Protein AF-A0A949HX98-F1 (afdb_monomer_lite)

Structure (mmCIF, N/CA/C/O backbone):
data_AF-A0A949HX98-F1
#
_entry.id   AF-A0A949HX98-F1
#
loop_
_atom_site.group_PDB
_atom_site.id
_atom_site.type_symbol
_atom_site.label_atom_id
_atom_site.label_alt_id
_atom_site.label_comp_id
_atom_site.label_asym_id
_atom_site.label_entity_id
_atom_site.label_seq_id
_atom_site.pdbx_PDB_ins_code
_atom_site.Cartn_x
_atom_site.Cartn_y
_atom_site.Cartn_z
_atom_site.occupancy
_atom_site.B_iso_or_equiv
_atom_site.auth_seq_id
_atom_site.auth_comp_id
_atom_site.auth_asym_id
_atom_site.auth_atom_id
_atom_site.pdbx_PDB_model_num
ATOM 1 N N . PRO A 1 1 ? -15.280 -23.331 23.422 1.00 46.50 1 PRO A N 1
ATOM 2 C CA . PRO A 1 1 ? -15.177 -22.242 22.421 1.00 46.50 1 PRO A CA 1
ATOM 3 C C . PRO A 1 1 ? -15.999 -21.025 22.879 1.00 46.50 1 PRO A C 1
ATOM 5 O O . PRO A 1 1 ? -17.214 -21.021 22.733 1.00 46.50 1 PRO A O 1
ATOM 8 N N . GLY A 1 2 ? -15.347 -20.057 23.530 1.00 54.44 2 GLY A N 1
ATOM 9 C CA . GLY A 1 2 ? -15.991 -18.897 24.166 1.00 54.44 2 GLY A CA 1
ATOM 10 C C . 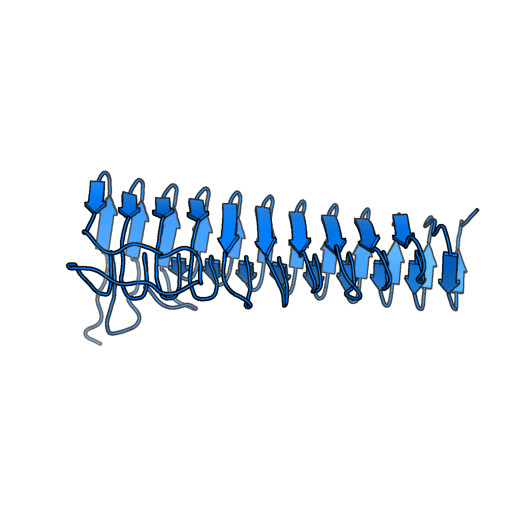GLY A 1 2 ? -15.502 -17.563 23.604 1.00 54.44 2 GLY A C 1
ATOM 11 O O . GLY A 1 2 ? -15.178 -16.669 24.375 1.00 54.44 2 GLY A O 1
ATOM 12 N N . GLY A 1 3 ? -15.360 -17.467 22.279 1.00 73.38 3 GLY A N 1
ATOM 13 C CA . GLY A 1 3 ? -14.987 -16.219 21.610 1.00 73.38 3 GLY A CA 1
ATOM 14 C C . GLY A 1 3 ? -16.172 -15.263 21.463 1.00 73.38 3 GLY A C 1
ATOM 15 O O . GLY A 1 3 ? -17.327 -15.651 21.640 1.00 73.38 3 GLY A O 1
ATOM 16 N N . ASN A 1 4 ? -15.885 -14.016 21.100 1.00 82.81 4 ASN A N 1
ATOM 17 C CA . ASN A 1 4 ? -16.907 -13.035 20.746 1.00 82.81 4 ASN A CA 1
ATOM 18 C C . ASN A 1 4 ? -17.552 -13.433 19.407 1.00 82.81 4 ASN A C 1
ATOM 20 O O . ASN A 1 4 ? -16.861 -13.528 18.391 1.00 82.81 4 ASN A O 1
ATOM 24 N N . LEU A 1 5 ? -18.866 -13.674 19.413 1.00 90.94 5 LEU A N 1
ATOM 25 C CA . LEU A 1 5 ? -19.616 -14.200 18.270 1.00 90.94 5 LEU A CA 1
ATOM 26 C C . LEU A 1 5 ? -20.834 -13.334 17.948 1.00 90.94 5 LEU A C 1
ATOM 28 O O . LEU A 1 5 ? -21.508 -12.868 18.863 1.00 90.94 5 LEU A O 1
ATOM 32 N N . ASN A 1 6 ? -21.165 -13.208 16.660 1.00 93.31 6 ASN A N 1
ATOM 33 C CA . ASN A 1 6 ? -22.426 -12.624 16.176 1.00 93.31 6 ASN A CA 1
ATOM 34 C C . ASN A 1 6 ? -22.649 -11.176 16.647 1.00 93.31 6 ASN A C 1
ATOM 36 O O . ASN A 1 6 ? -23.691 -10.843 17.213 1.00 93.31 6 ASN A O 1
ATOM 40 N N . ILE A 1 7 ? -21.661 -10.308 16.427 1.00 94.88 7 ILE A N 1
ATOM 41 C CA . ILE A 1 7 ? -21.690 -8.916 16.897 1.00 94.88 7 ILE A CA 1
ATOM 42 C C . ILE A 1 7 ? -21.867 -7.973 15.713 1.00 94.88 7 ILE A C 1
ATOM 44 O O . ILE A 1 7 ? -21.195 -8.098 14.693 1.00 94.88 7 ILE A O 1
ATOM 48 N N . THR A 1 8 ? -22.745 -6.984 15.862 1.00 97.38 8 THR A N 1
ATOM 49 C CA . THR A 1 8 ? -22.823 -5.843 14.946 1.00 97.38 8 THR A CA 1
ATOM 50 C C . THR A 1 8 ? -22.605 -4.552 15.720 1.00 97.38 8 THR A C 1
ATOM 52 O O . THR A 1 8 ? -23.336 -4.273 16.668 1.00 97.38 8 THR A O 1
ATOM 55 N N . ILE A 1 9 ? -21.632 -3.750 15.290 1.00 97.69 9 ILE A N 1
ATOM 56 C CA . ILE A 1 9 ? -21.371 -2.398 15.798 1.00 97.69 9 ILE A CA 1
ATOM 57 C C . ILE A 1 9 ? -21.631 -1.436 14.642 1.00 97.69 9 ILE A C 1
ATOM 59 O O . ILE A 1 9 ? -21.038 -1.601 13.575 1.00 97.69 9 ILE A O 1
ATOM 63 N N . ARG A 1 10 ? -22.541 -0.469 14.811 1.00 98.00 10 ARG A N 1
ATOM 64 C CA . ARG A 1 10 ? -22.920 0.424 13.708 1.00 98.00 10 ARG A CA 1
ATOM 65 C C . ARG A 1 10 ? -23.369 1.822 14.112 1.00 98.00 10 ARG A C 1
ATOM 67 O O . ARG A 1 10 ? -23.897 1.981 15.207 1.00 98.00 10 ARG A O 1
ATOM 74 N N . ASN A 1 11 ? -23.245 2.769 13.178 1.00 97.62 11 ASN A N 1
ATOM 75 C CA . ASN A 1 11 ? -23.768 4.141 13.247 1.00 97.62 11 ASN A CA 1
ATOM 76 C C . ASN A 1 11 ? -23.271 4.933 14.464 1.00 97.62 11 ASN A C 1
ATOM 78 O O . ASN A 1 11 ? -24.052 5.252 15.363 1.00 97.62 11 ASN A O 1
ATOM 82 N N . GLY A 1 12 ? -21.979 5.247 14.516 1.00 96.81 12 GLY A N 1
ATOM 83 C CA . GLY A 1 12 ? -21.404 5.845 15.718 1.00 96.81 12 GLY A CA 1
ATOM 84 C C . GLY A 1 12 ? -20.106 6.606 15.512 1.00 96.81 12 GLY A C 1
ATOM 85 O O . GLY A 1 12 ? -19.429 6.479 14.493 1.00 96.81 12 GLY A O 1
ATOM 86 N N . PHE A 1 13 ? -19.765 7.378 16.540 1.00 97.94 13 PHE A N 1
ATOM 87 C CA . PHE A 1 13 ? -18.525 8.132 16.648 1.00 97.94 13 PHE A CA 1
ATOM 88 C C . PHE A 1 13 ? -17.773 7.675 17.896 1.00 97.94 13 PHE A C 1
ATOM 90 O O . PHE A 1 13 ? -18.357 7.592 18.976 1.00 97.94 13 PHE A O 1
ATOM 97 N N . ILE A 1 14 ? -16.486 7.382 17.749 1.00 97.56 14 ILE A N 1
ATOM 98 C CA . ILE A 1 14 ? -15.581 7.040 18.847 1.00 97.56 14 ILE A CA 1
ATOM 99 C C . ILE A 1 14 ? -14.427 8.032 18.778 1.00 97.56 14 ILE A C 1
ATOM 101 O O . ILE A 1 14 ? -13.651 7.997 17.830 1.00 97.56 14 ILE A O 1
ATOM 105 N N . GLN A 1 15 ? -14.327 8.944 19.744 1.00 96.69 15 GLN A N 1
ATOM 106 C CA . GLN A 1 15 ? -13.324 10.007 19.712 1.00 96.69 15 GLN A CA 1
ATOM 107 C C . GLN A 1 15 ? -12.636 10.175 21.065 1.00 96.69 15 GLN A C 1
ATOM 109 O O . GLN A 1 15 ? -13.298 10.163 22.103 1.00 96.69 15 GLN A O 1
ATOM 114 N N . SER A 1 16 ? -11.316 10.351 21.049 1.00 96.75 16 SER A N 1
ATOM 115 C CA . SER A 1 16 ? -10.533 10.724 22.231 1.00 96.75 16 SER A CA 1
ATOM 116 C C . SER A 1 16 ? -9.627 11.935 21.969 1.00 96.75 16 SER A C 1
ATOM 118 O O . SER A 1 16 ? -9.662 12.518 20.885 1.00 96.75 16 SER A O 1
ATOM 120 N N . GLY A 1 17 ? -8.847 12.339 22.977 1.00 96.00 17 GLY A N 1
ATOM 121 C CA . GLY A 1 17 ? -7.883 13.439 22.902 1.00 96.00 17 GLY A CA 1
ATOM 122 C C . GLY A 1 17 ? -6.482 13.033 22.432 1.00 96.00 17 GLY A C 1
ATOM 123 O O . GLY A 1 17 ? -5.570 13.854 22.515 1.00 96.00 17 GLY A O 1
ATOM 124 N N . VAL A 1 18 ? -6.273 11.793 21.975 1.00 96.38 18 VAL A N 1
ATOM 125 C CA . VAL A 1 18 ? -4.995 11.378 21.376 1.00 96.38 18 VAL A CA 1
ATOM 126 C C . VAL A 1 18 ? -4.797 12.073 20.028 1.00 96.38 18 VAL A C 1
ATOM 128 O O . VAL A 1 18 ? -5.689 12.079 19.183 1.00 96.38 18 VAL A O 1
ATOM 131 N N . THR A 1 19 ? -3.605 12.622 19.814 1.00 94.19 19 THR A N 1
ATOM 132 C CA . THR A 1 19 ? -3.220 13.350 18.598 1.00 94.19 19 THR A CA 1
ATOM 133 C C . THR A 1 19 ? -1.876 12.857 18.072 1.00 94.19 19 THR A C 1
ATOM 135 O O . THR A 1 19 ? -1.046 12.392 18.852 1.00 94.19 19 THR A O 1
ATOM 138 N N . ASN A 1 20 ? -1.644 12.980 16.762 1.00 89.81 20 ASN A N 1
ATOM 139 C CA . ASN A 1 20 ? -0.306 12.873 16.184 1.00 89.81 20 ASN A CA 1
ATOM 140 C C . ASN A 1 20 ? 0.371 14.248 16.237 1.00 89.81 20 ASN A C 1
ATOM 142 O O . ASN A 1 20 ? -0.153 15.226 15.704 1.00 89.81 20 ASN A O 1
ATOM 146 N N . ASN A 1 21 ? 1.554 14.328 16.840 1.00 85.50 21 ASN A N 1
ATOM 147 C CA . ASN A 1 21 ? 2.339 15.564 16.922 1.00 85.50 21 ASN A CA 1
ATOM 148 C C . ASN A 1 21 ? 3.034 15.965 15.597 1.00 85.50 21 ASN A C 1
ATOM 150 O O . ASN A 1 21 ? 3.859 16.878 15.590 1.00 85.50 21 ASN A O 1
ATOM 154 N N . GLY A 1 22 ? 2.760 15.260 14.497 1.00 80.94 22 GLY A N 1
ATOM 155 C CA . GLY A 1 22 ? 3.363 15.481 13.182 1.00 80.94 22 GLY A CA 1
ATOM 156 C C . GLY A 1 22 ? 4.689 14.749 12.963 1.00 80.94 22 GLY A C 1
ATOM 157 O O . GLY A 1 22 ? 5.182 14.735 11.838 1.00 80.94 22 GLY A O 1
ATOM 158 N N . SER A 1 23 ? 5.249 14.101 13.992 1.00 80.81 23 SER A N 1
ATOM 159 C CA . SER A 1 23 ? 6.453 13.261 13.888 1.00 80.81 23 SER A CA 1
ATOM 160 C C . SER A 1 23 ? 6.149 11.762 13.972 1.00 80.81 23 SER A C 1
ATOM 162 O O . SER A 1 23 ? 7.062 10.970 14.185 1.00 80.81 23 SER A O 1
ATOM 164 N N . GLY A 1 24 ? 4.875 11.368 13.859 1.00 82.56 24 GLY A N 1
ATOM 165 C CA . GLY A 1 24 ? 4.445 9.979 14.046 1.00 82.56 24 GLY A CA 1
ATOM 166 C C . GLY A 1 24 ? 4.380 9.555 15.515 1.00 82.56 24 GLY A C 1
ATOM 167 O O . GLY A 1 24 ? 4.332 8.361 15.799 1.00 82.56 24 GLY A O 1
ATOM 168 N N . THR A 1 25 ? 4.374 10.512 16.449 1.00 87.69 25 THR A N 1
ATOM 169 C CA . THR A 1 25 ? 4.220 10.244 17.880 1.00 87.69 25 THR A CA 1
ATOM 170 C C . THR A 1 25 ? 2.785 10.547 18.294 1.00 87.69 25 THR A C 1
ATOM 172 O O . THR A 1 25 ? 2.332 11.690 18.208 1.00 87.69 25 THR A O 1
ATOM 175 N N . TYR A 1 26 ? 2.085 9.515 18.764 1.00 91.31 26 TYR A N 1
ATOM 176 C CA . TYR A 1 26 ? 0.668 9.571 19.114 1.00 91.31 26 TYR A CA 1
ATOM 177 C C . TYR A 1 26 ? 0.509 9.657 20.632 1.00 91.31 26 TYR A C 1
ATOM 179 O O . TYR A 1 26 ? 0.786 8.696 21.349 1.00 91.31 26 TYR A O 1
ATOM 187 N N . THR A 1 27 ? 0.112 10.824 21.143 1.00 91.56 27 THR A N 1
ATOM 188 C CA . THR A 1 27 ? 0.018 11.101 22.588 1.00 91.56 27 THR A CA 1
ATOM 189 C C . THR A 1 27 ? -1.224 11.916 22.927 1.00 91.56 27 THR A C 1
ATOM 191 O O . THR A 1 27 ? -1.849 12.530 22.063 1.00 91.56 27 THR A O 1
ATOM 194 N N . GLY A 1 28 ? -1.604 11.907 24.204 1.00 92.50 28 GLY A N 1
ATOM 195 C CA . GLY A 1 28 ? -2.783 12.602 24.717 1.00 92.50 28 GLY A CA 1
ATOM 196 C C . GLY A 1 28 ? -3.586 11.722 25.668 1.00 92.50 28 GLY A C 1
ATOM 197 O O . GLY A 1 28 ? -3.273 10.547 25.866 1.00 92.50 28 GLY A O 1
ATOM 198 N N . SER A 1 29 ? -4.617 12.296 26.283 1.00 94.00 29 SER A N 1
ATOM 199 C CA . SER A 1 29 ? -5.569 11.541 27.096 1.00 94.00 29 SER A CA 1
ATOM 200 C C . SER A 1 29 ? -6.581 10.824 26.200 1.00 94.00 29 SER A C 1
ATOM 202 O O . SER A 1 29 ? -7.109 11.400 25.249 1.00 94.00 29 SER A O 1
ATOM 204 N N . GLY A 1 30 ? -6.881 9.562 26.504 1.00 94.38 30 GLY A N 1
ATOM 205 C CA . GLY A 1 30 ? -7.824 8.794 25.703 1.00 94.38 30 GLY A CA 1
ATOM 206 C C . GLY A 1 30 ? -7.749 7.296 25.933 1.00 94.38 30 GLY A C 1
ATOM 207 O O . GLY A 1 30 ? -7.341 6.832 26.997 1.00 94.38 30 GLY A O 1
ATOM 208 N N . PHE A 1 31 ? -8.159 6.550 24.914 1.00 95.06 31 PHE A N 1
ATOM 209 C CA . PHE A 1 31 ? -8.130 5.093 24.890 1.00 95.06 31 PHE A CA 1
ATOM 210 C C . PHE A 1 31 ? -7.088 4.580 23.891 1.00 95.06 31 PHE A C 1
ATOM 212 O O . PHE A 1 31 ? -6.769 5.230 22.893 1.00 95.06 31 PHE A O 1
ATOM 219 N N . ALA A 1 32 ? -6.557 3.387 24.171 1.00 95.94 32 ALA A N 1
ATOM 220 C CA . ALA A 1 32 ? -5.627 2.714 23.271 1.00 95.94 32 ALA A CA 1
ATOM 221 C C . ALA A 1 32 ? -6.320 2.271 21.979 1.00 95.94 32 ALA A C 1
ATOM 223 O O . ALA A 1 32 ? -5.803 2.518 20.897 1.00 95.94 32 ALA A O 1
ATOM 224 N N . TYR A 1 33 ? -7.513 1.685 22.091 1.00 97.25 33 TYR A N 1
ATOM 225 C CA . TYR A 1 33 ? -8.244 1.133 20.956 1.00 97.25 33 TYR A CA 1
ATOM 226 C C . TYR A 1 33 ? -9.622 1.763 20.803 1.00 97.25 33 TYR A C 1
ATOM 228 O O . TYR A 1 33 ? -10.294 2.001 21.807 1.00 97.25 33 TYR A O 1
ATOM 236 N N . GLY A 1 34 ? -10.064 1.961 19.560 1.00 97.81 34 GLY A N 1
ATOM 237 C CA . GLY A 1 34 ? -11.441 2.358 19.264 1.00 97.81 34 GLY A CA 1
ATOM 238 C C . GLY A 1 34 ? -12.403 1.174 19.382 1.00 97.81 34 GLY A C 1
ATOM 239 O O . GLY A 1 34 ? -13.291 1.157 20.232 1.00 97.81 34 GLY A O 1
ATOM 240 N N . ILE A 1 35 ? -12.201 0.149 18.553 1.00 97.25 35 ILE A N 1
ATOM 241 C CA . ILE A 1 35 ? -12.906 -1.138 18.624 1.00 97.25 35 ILE A CA 1
ATOM 242 C C . ILE A 1 35 ? -11.857 -2.241 18.610 1.00 97.25 35 ILE A C 1
ATOM 244 O O . ILE A 1 35 ? -11.110 -2.358 17.645 1.00 97.25 35 ILE A O 1
ATOM 248 N N . ALA A 1 36 ? -11.818 -3.081 19.641 1.00 95.50 36 ALA A N 1
ATOM 249 C CA . ALA A 1 36 ? -10.862 -4.180 19.714 1.00 95.50 36 ALA A CA 1
ATOM 250 C C . ALA A 1 36 ? -11.491 -5.470 20.237 1.00 95.50 36 ALA A C 1
ATOM 252 O O . ALA A 1 36 ? -12.475 -5.453 20.981 1.00 95.50 36 ALA A O 1
ATOM 253 N N . SER A 1 37 ? -10.879 -6.596 19.877 1.00 91.94 37 SER A N 1
ATOM 254 C CA . SER A 1 37 ? -11.136 -7.887 20.504 1.00 91.94 37 SER A CA 1
ATOM 255 C C . SER A 1 37 ? -9.832 -8.540 20.953 1.00 91.94 37 SER A C 1
ATOM 257 O O . SER A 1 37 ? -8.869 -8.612 20.194 1.00 91.94 37 SER A O 1
ATOM 259 N N . SER A 1 38 ? -9.812 -9.024 22.196 1.00 86.62 38 SER A N 1
ATOM 260 C CA . SER A 1 38 ? -8.661 -9.694 22.817 1.00 86.62 38 SER A CA 1
ATOM 261 C C . SER A 1 38 ? -8.456 -11.135 22.342 1.00 86.62 38 SER A C 1
ATOM 263 O O . SER A 1 38 ? -7.404 -11.721 22.577 1.00 86.62 38 SER A O 1
ATOM 265 N N . SER A 1 39 ? -9.454 -11.715 21.677 1.00 87.31 39 SER A N 1
ATOM 266 C CA . SER A 1 39 ? -9.363 -13.009 21.001 1.00 87.31 39 SER A CA 1
ATOM 267 C C . SER A 1 39 ? -9.992 -12.878 19.616 1.00 87.31 39 SER A C 1
ATOM 269 O O . SER A 1 39 ? -10.880 -12.041 19.459 1.00 87.31 39 SER A O 1
ATOM 271 N N . PRO A 1 40 ? -9.564 -13.655 18.607 1.00 89.06 40 PRO A N 1
ATOM 272 C CA . PRO A 1 40 ? -10.120 -13.518 17.268 1.00 89.06 40 PRO A CA 1
ATOM 273 C C . PRO A 1 40 ? -11.640 -13.773 17.280 1.00 89.06 40 PRO A C 1
ATOM 275 O O . PRO A 1 40 ? -12.073 -14.885 17.603 1.00 89.06 40 PRO A O 1
ATOM 278 N N . PRO A 1 41 ? -12.472 -12.754 16.995 1.00 92.31 41 PRO A N 1
ATOM 279 C CA . PRO A 1 41 ? -13.912 -12.887 17.043 1.00 92.31 41 PRO A CA 1
ATOM 280 C C . PRO A 1 41 ? -14.420 -13.499 15.732 1.00 92.31 41 PRO A C 1
ATOM 282 O O . PRO A 1 41 ? -13.758 -13.432 14.699 1.00 92.31 41 PRO A O 1
ATOM 285 N N . SER A 1 42 ? -15.615 -14.085 15.739 1.00 92.56 42 SER A N 1
ATOM 286 C CA . SER A 1 42 ? -16.224 -14.645 14.523 1.00 92.56 42 SER A CA 1
ATOM 287 C C . SER A 1 42 ? -17.627 -14.101 14.298 1.00 92.56 42 SER A C 1
ATOM 289 O O . SER A 1 42 ? -18.387 -13.878 15.234 1.00 92.56 42 SER A O 1
ATOM 291 N N . ASN A 1 43 ? -17.979 -13.901 13.031 1.00 93.44 43 ASN A N 1
ATOM 292 C CA . ASN A 1 43 ? -19.228 -13.272 12.615 1.00 93.44 43 ASN A CA 1
ATOM 293 C C . ASN A 1 43 ? -19.419 -11.888 13.263 1.00 93.44 43 ASN A C 1
ATOM 295 O O . ASN A 1 43 ? -20.395 -11.636 13.971 1.00 93.44 43 ASN A O 1
ATOM 299 N N . VAL A 1 44 ? -18.438 -11.005 13.065 1.00 95.75 44 VAL A N 1
ATOM 300 C CA . VAL A 1 44 ? -18.482 -9.623 13.557 1.00 95.75 44 VAL A CA 1
ATOM 301 C C . VAL A 1 44 ? -18.521 -8.655 12.392 1.00 95.75 44 VAL A C 1
ATOM 303 O O . VAL A 1 44 ? -17.690 -8.726 11.489 1.00 95.75 44 VAL A O 1
ATOM 306 N N . ARG A 1 45 ? -19.467 -7.717 12.438 1.00 97.19 45 ARG A N 1
ATOM 307 C CA . ARG A 1 45 ? -19.578 -6.629 11.470 1.00 97.19 45 ARG A CA 1
ATOM 308 C C . ARG A 1 45 ? -19.459 -5.279 12.162 1.00 97.19 45 ARG A C 1
ATOM 310 O O . ARG A 1 45 ? -20.223 -4.979 13.079 1.00 97.19 45 ARG A O 1
ATOM 317 N N . VAL A 1 46 ? -18.535 -4.456 11.689 1.00 98.25 46 VAL A N 1
ATOM 318 C CA . VAL A 1 46 ? -18.408 -3.049 12.077 1.00 98.25 46 VAL A CA 1
ATOM 319 C C . VAL A 1 46 ? -18.756 -2.207 10.861 1.00 98.25 46 VAL A C 1
ATOM 321 O O . VAL A 1 46 ? -18.160 -2.398 9.802 1.00 98.25 46 VAL A O 1
ATOM 324 N N . LYS A 1 47 ? -19.746 -1.322 10.987 1.00 98.56 47 LYS A N 1
ATOM 325 C CA . LYS A 1 47 ? -20.254 -0.558 9.848 1.00 98.56 47 LYS A CA 1
ATOM 326 C C . LYS A 1 47 ? -20.587 0.885 10.195 1.00 98.56 47 LYS A C 1
ATOM 328 O O . LYS A 1 47 ? -21.202 1.120 11.224 1.00 98.56 47 LYS A O 1
ATOM 333 N N . ASP A 1 48 ? -20.277 1.835 9.319 1.00 98.56 48 ASP A N 1
ATOM 334 C CA . ASP A 1 48 ? -20.714 3.231 9.476 1.00 98.56 48 ASP A CA 1
ATOM 335 C C . ASP A 1 48 ? -20.237 3.830 10.823 1.00 98.56 48 ASP A C 1
ATOM 337 O O . ASP A 1 48 ? -20.988 4.497 11.542 1.00 98.56 48 ASP A O 1
ATOM 341 N N . ILE A 1 49 ? -18.991 3.521 11.209 1.00 98.38 49 ILE A N 1
ATOM 342 C CA . ILE A 1 49 ? -18.337 4.054 12.411 1.00 98.38 49 ILE A CA 1
ATOM 343 C C . ILE A 1 49 ? -17.229 5.024 12.007 1.00 98.38 49 ILE A C 1
ATOM 345 O O . ILE A 1 49 ? -16.388 4.702 11.167 1.00 98.38 49 ILE A O 1
ATOM 349 N N . SER A 1 50 ? -17.187 6.185 12.656 1.00 98.38 50 SER A N 1
ATOM 350 C CA . SER A 1 50 ? -16.063 7.116 12.583 1.00 98.38 50 SER A CA 1
ATOM 351 C C . SER A 1 50 ? -15.263 7.063 13.882 1.00 98.38 50 SER A C 1
ATOM 353 O O . SER A 1 50 ? -15.800 7.332 14.956 1.00 98.38 50 SER A O 1
ATOM 355 N N . ILE A 1 51 ? -13.979 6.734 13.794 1.00 98.12 51 ILE A N 1
ATOM 356 C CA . ILE A 1 51 ? -13.059 6.638 14.928 1.00 98.12 51 ILE A CA 1
ATOM 357 C C . ILE A 1 51 ? -11.977 7.701 14.781 1.00 98.12 51 ILE A C 1
ATOM 359 O O . ILE A 1 51 ? -11.396 7.839 13.703 1.00 98.12 51 ILE A O 1
ATOM 363 N N . SER A 1 52 ? -11.691 8.434 15.857 1.00 97.19 52 SER A N 1
ATOM 364 C CA . SER A 1 52 ? -10.577 9.374 15.899 1.00 97.19 52 SER A CA 1
ATOM 365 C C . SER A 1 52 ? -9.829 9.382 17.231 1.00 97.19 52 SER A C 1
ATOM 367 O O . SER A 1 52 ? -10.438 9.319 18.300 1.00 97.19 52 SER A O 1
ATOM 369 N N . GLY A 1 53 ? -8.502 9.466 17.166 1.00 96.56 53 GLY A N 1
ATOM 370 C CA . GLY A 1 53 ? -7.639 9.588 18.337 1.00 96.56 53 GLY A CA 1
ATOM 371 C C . GLY A 1 53 ? -7.547 8.287 19.129 1.00 96.56 53 GLY A C 1
ATOM 372 O O . GLY A 1 53 ? -8.076 8.188 20.232 1.00 96.56 53 GLY A O 1
ATOM 373 N N . CYS A 1 54 ? -6.860 7.284 18.592 1.00 96.62 54 CYS A N 1
ATOM 374 C CA . CYS A 1 54 ? -6.501 6.060 19.317 1.00 96.62 54 CYS A CA 1
ATOM 375 C C . CYS A 1 54 ? -4.990 6.040 19.588 1.00 96.62 54 CYS A C 1
ATOM 377 O O . CYS A 1 54 ? -4.205 6.328 18.685 1.00 96.62 54 CYS A O 1
ATOM 379 N N . ALA A 1 55 ? -4.566 5.700 20.812 1.00 95.12 55 ALA A N 1
ATOM 380 C CA . ALA A 1 55 ? -3.129 5.605 21.129 1.00 95.12 55 ALA A CA 1
ATOM 381 C C . ALA A 1 55 ? -2.455 4.378 20.494 1.00 95.12 55 ALA A C 1
ATOM 383 O O . ALA A 1 55 ? -1.257 4.400 20.235 1.00 95.12 55 ALA A O 1
ATOM 384 N N . ASP A 1 56 ? -3.230 3.332 20.219 1.00 94.62 56 ASP A N 1
ATOM 385 C CA . ASP A 1 56 ? -2.838 2.162 19.445 1.00 94.62 56 ASP A CA 1
ATOM 386 C C . ASP A 1 56 ? -3.763 2.068 18.220 1.00 94.62 56 ASP A C 1
ATOM 388 O O . ASP A 1 56 ? -3.698 2.931 17.347 1.00 94.62 56 ASP A O 1
ATOM 392 N N . SER A 1 57 ? -4.652 1.079 18.123 1.00 95.94 57 SER A N 1
ATOM 393 C CA . SER A 1 57 ? -5.329 0.782 16.858 1.00 95.94 57 SER A CA 1
ATOM 394 C C . SER A 1 57 ? -6.769 1.303 16.792 1.00 95.94 57 SER A C 1
ATOM 396 O O . SER A 1 57 ? -7.499 1.287 17.783 1.00 95.94 57 SER A O 1
ATOM 398 N N . GLY A 1 58 ? -7.219 1.721 15.607 1.00 97.56 58 GLY A N 1
ATOM 399 C CA . GLY A 1 58 ? -8.600 2.167 15.398 1.00 97.56 58 GLY A CA 1
ATOM 400 C C . GLY A 1 58 ? -9.597 1.016 15.522 1.00 97.56 58 GLY A C 1
ATOM 401 O O . GLY A 1 58 ? -10.418 0.989 16.441 1.00 97.56 58 GLY A O 1
ATOM 402 N N . ILE A 1 59 ? -9.503 0.045 14.610 1.00 97.81 59 ILE A N 1
ATOM 403 C CA . ILE A 1 59 ? -10.303 -1.187 14.613 1.00 97.81 59 ILE A CA 1
ATOM 404 C C . ILE A 1 59 ? -9.363 -2.395 14.587 1.00 97.81 59 ILE A C 1
ATOM 406 O O . ILE A 1 59 ? -8.655 -2.602 13.608 1.00 97.81 59 ILE A O 1
ATOM 410 N N . TYR A 1 60 ? -9.385 -3.216 15.636 1.00 96.94 60 TYR A N 1
ATOM 411 C CA . TYR A 1 60 ? -8.532 -4.394 15.800 1.00 96.94 60 TYR A CA 1
ATOM 412 C C . TYR A 1 60 ? -9.377 -5.655 16.023 1.00 96.94 60 TYR A C 1
ATOM 414 O O . TYR A 1 60 ? -9.781 -5.978 17.143 1.00 96.94 60 TYR A O 1
ATOM 422 N N . LEU A 1 61 ? -9.671 -6.372 14.939 1.00 95.31 61 LEU A N 1
ATOM 423 C CA . LEU A 1 61 ? -10.496 -7.585 14.938 1.00 95.31 61 LEU A CA 1
ATOM 424 C C . LEU A 1 61 ? -9.728 -8.844 14.513 1.00 95.31 61 LEU A C 1
ATOM 426 O O . LEU A 1 61 ? -10.321 -9.916 14.532 1.00 95.31 61 LEU A O 1
ATOM 430 N N . ASN A 1 62 ? -8.431 -8.743 14.200 1.00 88.75 62 ASN A N 1
ATOM 431 C CA . ASN A 1 62 ? -7.595 -9.822 13.650 1.00 88.75 62 ASN A CA 1
ATOM 432 C C . ASN A 1 62 ? -8.028 -10.301 12.239 1.00 88.75 62 ASN A C 1
ATOM 434 O O . ASN A 1 62 ? -9.134 -10.023 11.771 1.00 88.75 62 ASN A O 1
ATOM 438 N N . MET A 1 63 ? -7.133 -11.032 11.561 1.00 81.75 63 MET A N 1
ATOM 439 C CA . MET A 1 63 ? -7.341 -11.655 10.237 1.00 81.75 63 MET A CA 1
ATOM 440 C C . MET A 1 63 ? -7.874 -13.094 10.328 1.00 81.75 63 MET A C 1
ATOM 442 O O . MET A 1 63 ? -7.971 -13.670 11.419 1.00 81.75 63 MET A O 1
ATOM 446 N N . ARG A 1 64 ? -8.176 -13.685 9.161 1.00 74.31 64 ARG A N 1
ATOM 447 C CA . ARG A 1 64 ? -8.579 -15.088 8.952 1.00 74.31 64 ARG A CA 1
ATOM 448 C C . ARG A 1 64 ? -9.781 -15.542 9.775 1.00 74.31 64 ARG A C 1
ATOM 450 O O . ARG A 1 64 ? -9.865 -16.693 10.198 1.00 74.31 64 ARG A O 1
ATOM 457 N N . ASN A 1 65 ? -10.718 -14.630 10.000 1.00 77.06 65 ASN A N 1
ATOM 458 C CA . ASN A 1 65 ? -11.973 -14.891 10.687 1.00 77.06 65 ASN A CA 1
ATOM 459 C C . ASN A 1 65 ? -13.147 -14.283 9.915 1.00 77.06 65 ASN A C 1
ATOM 461 O O . ASN A 1 65 ? -12.993 -13.577 8.927 1.00 77.06 65 ASN A O 1
ATOM 465 N N . SER A 1 66 ? -14.371 -14.533 10.373 1.00 90.38 66 SER A N 1
ATOM 466 C CA . SER A 1 66 ? -15.565 -13.934 9.769 1.00 90.38 66 SER A CA 1
ATOM 467 C C . SER A 1 66 ? -15.780 -12.497 10.281 1.00 90.38 66 SER A C 1
ATOM 469 O O . SER A 1 66 ? -16.796 -12.222 10.924 1.00 90.38 66 SER A O 1
ATOM 471 N N . THR A 1 67 ? -14.818 -11.595 10.046 1.00 95.75 67 THR A N 1
ATOM 472 C CA . THR A 1 67 ? -14.882 -10.176 10.443 1.00 95.75 67 THR A CA 1
ATOM 473 C C . THR A 1 67 ? -14.978 -9.261 9.222 1.00 95.75 67 THR A C 1
ATOM 475 O O . THR A 1 67 ? -14.229 -9.404 8.256 1.00 95.75 67 THR A O 1
ATOM 478 N N . VAL A 1 68 ? -15.929 -8.323 9.248 1.00 97.62 68 VAL A N 1
ATOM 479 C CA . VAL A 1 68 ? -16.166 -7.368 8.157 1.00 97.62 68 VAL A CA 1
ATOM 480 C C . VAL A 1 68 ? -16.194 -5.950 8.708 1.00 97.62 68 VAL A C 1
ATOM 482 O O . VAL A 1 68 ? -17.002 -5.641 9.586 1.00 97.62 68 VAL A O 1
ATOM 485 N N . VAL A 1 69 ? -15.350 -5.086 8.156 1.00 98.56 69 VAL A N 1
ATOM 486 C CA . VAL A 1 69 ? -15.341 -3.645 8.408 1.00 98.56 69 VAL A CA 1
ATOM 487 C C . VAL A 1 69 ? -15.774 -2.939 7.132 1.00 98.56 69 VAL A C 1
ATOM 489 O O . VAL A 1 69 ? -15.154 -3.102 6.084 1.00 98.56 69 VAL A O 1
ATOM 492 N N . GLU A 1 70 ? -16.860 -2.179 7.195 1.00 98.50 70 GLU A N 1
ATOM 493 C CA . GLU A 1 70 ? -17.457 -1.557 6.015 1.00 98.50 70 GLU A CA 1
ATOM 494 C C . GLU A 1 70 ? -17.832 -0.097 6.272 1.00 98.50 70 GLU A C 1
ATOM 496 O O . GLU A 1 70 ? -18.488 0.208 7.262 1.00 98.50 70 GLU A O 1
ATOM 501 N N . SER A 1 71 ? -17.512 0.804 5.339 1.00 98.5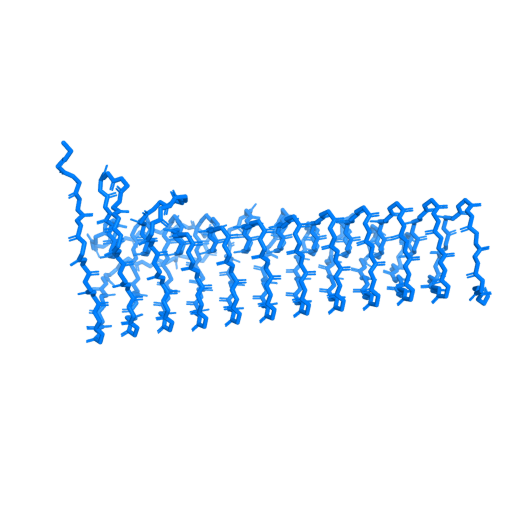6 71 SER A N 1
ATOM 502 C CA . SER A 1 71 ? -17.940 2.212 5.435 1.00 98.56 71 SER A CA 1
ATOM 503 C C . SER A 1 71 ? -17.491 2.895 6.729 1.00 98.56 71 SER A C 1
ATOM 505 O O . SER A 1 71 ? -18.184 3.761 7.257 1.00 98.56 71 SER A O 1
ATOM 507 N N . CYS A 1 72 ? -16.326 2.501 7.244 1.00 98.75 72 CYS A N 1
ATOM 508 C CA . CYS A 1 72 ? -15.750 3.093 8.441 1.00 98.75 72 CYS A CA 1
ATOM 509 C C . CYS A 1 72 ? -14.690 4.132 8.086 1.00 98.75 72 CYS A C 1
ATOM 511 O O . CYS A 1 72 ? -13.994 4.028 7.073 1.00 98.75 72 CYS A O 1
ATOM 513 N N . VAL A 1 73 ? -14.544 5.116 8.966 1.00 98.56 73 VAL A N 1
ATOM 514 C CA . VAL A 1 73 ? -13.465 6.099 8.912 1.00 98.56 73 VAL A CA 1
ATOM 515 C C . VAL A 1 73 ? -12.612 5.931 10.160 1.00 98.56 73 VAL A C 1
ATOM 517 O O . VAL A 1 73 ? -13.141 5.945 11.266 1.00 98.56 73 VAL A O 1
ATOM 520 N N . VAL A 1 74 ? -11.301 5.781 9.994 1.00 97.75 74 VAL A N 1
ATOM 521 C CA . VAL A 1 74 ? -10.334 5.830 11.096 1.00 97.75 74 VAL A CA 1
ATOM 522 C C . VAL A 1 74 ? -9.360 6.964 10.822 1.00 97.75 74 VAL A C 1
ATOM 524 O O . VAL A 1 74 ? -8.711 6.998 9.777 1.00 97.75 74 VAL A O 1
ATOM 527 N N . GLN A 1 75 ? -9.264 7.895 11.762 1.00 95.25 75 GLN A N 1
ATOM 528 C CA . GLN A 1 75 ? -8.331 9.010 11.708 1.00 95.25 75 GLN A CA 1
ATOM 529 C C . GLN A 1 75 ? -7.469 9.029 12.968 1.00 95.25 75 GLN A C 1
ATOM 531 O O . GLN A 1 75 ? -8.003 8.969 14.065 1.00 95.25 75 GLN A O 1
ATOM 536 N N . THR A 1 76 ? -6.152 9.152 12.834 1.00 93.81 76 THR A N 1
ATOM 53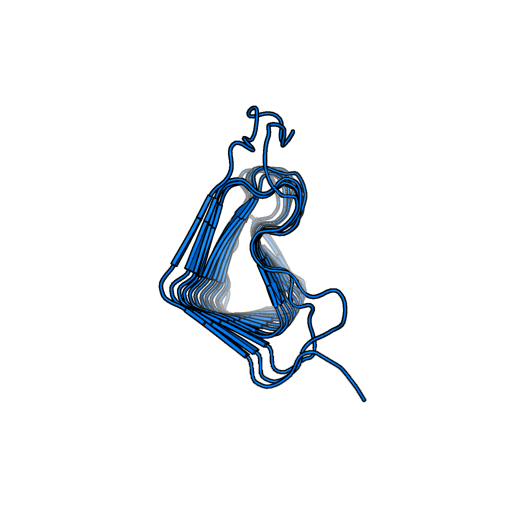7 C CA . THR A 1 76 ? -5.239 9.257 13.985 1.00 93.81 76 THR A CA 1
ATOM 538 C C . THR A 1 76 ? -5.296 8.014 14.881 1.00 93.81 76 THR A C 1
ATOM 540 O O . THR A 1 76 ? -6.009 7.958 15.887 1.00 93.81 76 THR A O 1
ATOM 543 N N . ALA A 1 77 ? -4.516 7.003 14.508 1.00 94.56 77 ALA A N 1
ATOM 544 C CA . ALA A 1 77 ? -4.311 5.785 15.288 1.00 94.56 77 ALA A CA 1
ATOM 545 C C . ALA A 1 77 ? -2.809 5.510 15.423 1.00 94.56 77 ALA A C 1
ATOM 547 O O . ALA A 1 77 ? -2.114 5.404 14.417 1.00 94.56 77 ALA A O 1
ATOM 548 N N . GLY A 1 78 ? -2.287 5.391 16.644 1.00 93.31 78 GLY A N 1
ATOM 549 C CA . GLY A 1 78 ? -0.855 5.155 16.863 1.00 93.31 78 GLY A CA 1
ATOM 550 C C . GLY A 1 78 ? -0.327 3.812 16.356 1.00 93.31 78 GLY A C 1
ATOM 551 O O . GLY A 1 78 ? 0.863 3.684 16.081 1.00 93.31 78 GLY A O 1
ATOM 552 N N . GLY A 1 79 ? -1.206 2.833 16.176 1.00 93.31 79 GLY A N 1
ATOM 553 C CA . GLY A 1 79 ? -0.931 1.518 15.613 1.00 93.31 79 GLY A CA 1
ATOM 554 C C . GLY A 1 79 ? -1.638 1.319 14.275 1.00 93.31 79 GLY A C 1
ATOM 555 O O . GLY A 1 79 ? -1.503 2.131 13.355 1.00 93.31 79 GLY A O 1
ATOM 556 N N . TYR A 1 80 ? -2.369 0.208 14.153 1.00 95.19 80 TYR A N 1
ATOM 557 C CA . TYR A 1 80 ? -3.120 -0.118 12.943 1.00 95.19 80 TYR A CA 1
ATOM 558 C C . TYR A 1 80 ? -4.346 0.782 12.798 1.00 95.19 80 TYR A C 1
ATOM 560 O O . TYR A 1 80 ? -5.067 1.035 13.764 1.00 95.19 80 TYR A O 1
ATOM 568 N N . GLY A 1 81 ? -4.656 1.205 11.575 1.00 96.69 81 GLY A N 1
ATOM 569 C CA . GLY A 1 81 ? -5.936 1.865 11.323 1.00 96.69 81 GLY A CA 1
ATOM 570 C C . GLY A 1 81 ? -7.088 0.869 11.419 1.00 96.69 81 GLY A C 1
ATOM 571 O O . GLY A 1 81 ? -7.936 0.959 12.310 1.00 96.69 81 GLY A O 1
ATOM 572 N N . ILE A 1 82 ? -7.089 -0.113 10.516 1.00 97.81 82 ILE A N 1
ATOM 573 C CA . ILE A 1 82 ? -8.048 -1.221 10.485 1.00 97.81 82 ILE A CA 1
ATOM 574 C C . ILE A 1 82 ? -7.294 -2.538 10.304 1.00 97.81 82 ILE A C 1
ATOM 576 O O . ILE A 1 82 ? -6.551 -2.703 9.342 1.00 97.81 82 ILE A O 1
ATOM 580 N N . TYR A 1 83 ? -7.547 -3.491 11.196 1.00 96.94 83 TYR A N 1
ATOM 581 C CA . TYR A 1 83 ? -7.081 -4.869 11.103 1.00 96.94 83 TYR A CA 1
ATOM 582 C C . TYR A 1 83 ? -8.280 -5.824 11.188 1.00 96.94 83 TYR A C 1
ATOM 584 O O . TYR A 1 83 ? -8.827 -6.051 12.272 1.00 96.94 83 TYR A O 1
ATOM 592 N N . ALA A 1 84 ? -8.712 -6.359 10.043 1.00 97.19 84 ALA A N 1
ATOM 593 C CA . ALA A 1 84 ? -9.863 -7.259 9.924 1.00 97.19 84 ALA A CA 1
ATOM 594 C C . ALA A 1 84 ? -9.777 -8.122 8.655 1.00 97.19 84 ALA A C 1
ATOM 596 O O . ALA A 1 84 ? -9.062 -7.778 7.726 1.00 97.19 84 ALA A O 1
ATOM 597 N N . SER A 1 85 ? -10.548 -9.206 8.566 1.00 96.38 85 SER A N 1
ATOM 598 C CA . SER A 1 85 ? -10.531 -10.082 7.388 1.00 96.38 85 SER A CA 1
ATOM 599 C C . SER A 1 85 ? -11.033 -9.417 6.113 1.00 96.38 85 SER A C 1
ATOM 601 O O . SER A 1 85 ? -10.390 -9.541 5.076 1.00 96.38 85 SER A O 1
ATOM 603 N N . GLN A 1 86 ? -12.177 -8.736 6.154 1.00 97.88 86 GLN A N 1
ATOM 604 C CA . GLN A 1 86 ? -12.712 -8.003 5.004 1.00 97.88 86 GLN A CA 1
ATOM 605 C C . GLN A 1 86 ? -12.812 -6.520 5.347 1.00 97.88 86 GLN A C 1
ATOM 607 O O . GLN A 1 86 ? -13.464 -6.164 6.334 1.00 97.88 86 GLN A O 1
ATOM 612 N N . VAL A 1 87 ? -12.217 -5.660 4.523 1.00 98.56 87 VAL A N 1
ATOM 613 C CA . VAL A 1 87 ? -12.305 -4.202 4.675 1.00 98.56 87 VAL A CA 1
ATOM 614 C C . VAL A 1 87 ? -12.836 -3.596 3.384 1.00 98.56 87 VAL A C 1
ATOM 616 O O . VAL A 1 87 ? -12.269 -3.797 2.315 1.00 98.56 87 VAL A O 1
ATOM 619 N N . ILE A 1 88 ? -13.968 -2.900 3.471 1.00 98.69 88 ILE A N 1
ATOM 620 C CA . ILE A 1 88 ? -14.729 -2.455 2.300 1.00 98.69 88 ILE A CA 1
ATOM 621 C C . ILE A 1 88 ? -15.111 -0.983 2.459 1.00 98.69 88 ILE A C 1
ATOM 623 O O . ILE A 1 88 ? -15.571 -0.572 3.530 1.00 98.69 88 ILE A O 1
ATOM 627 N N . ARG A 1 89 ? -14.971 -0.176 1.399 1.00 98.69 89 ARG A N 1
ATOM 628 C CA . ARG A 1 89 ? -15.476 1.214 1.338 1.00 98.69 89 ARG A CA 1
ATOM 629 C C . ARG A 1 89 ? -15.061 2.072 2.539 1.00 98.69 89 ARG A C 1
ATOM 631 O O . ARG A 1 89 ? -15.857 2.866 3.030 1.00 98.69 89 ARG A O 1
ATOM 638 N N . SER A 1 90 ? -13.857 1.854 3.062 1.00 98.69 90 SER A N 1
ATOM 639 C CA . SER A 1 90 ? -13.383 2.467 4.311 1.00 98.69 90 SER A CA 1
ATOM 640 C C . SER A 1 90 ? -12.217 3.417 4.066 1.00 98.69 90 SER A C 1
ATOM 642 O O . SER A 1 90 ? -11.445 3.245 3.120 1.00 98.69 90 SER A O 1
ATOM 644 N N . VAL A 1 91 ? -12.092 4.423 4.928 1.00 98.56 91 VAL A N 1
ATOM 645 C CA . VAL A 1 91 ? -11.064 5.463 4.833 1.00 98.56 91 VAL A CA 1
ATOM 646 C C . VAL A 1 91 ? -10.207 5.435 6.086 1.00 98.56 91 VAL A C 1
ATOM 648 O O . VAL A 1 91 ? -10.713 5.597 7.193 1.00 98.56 91 VAL A O 1
ATOM 651 N N . VAL A 1 92 ? -8.903 5.274 5.909 1.00 97.62 92 VAL A N 1
ATOM 652 C CA . VAL A 1 92 ? -7.929 5.306 6.994 1.00 97.62 92 VAL A CA 1
ATOM 653 C C . VAL A 1 92 ? -6.903 6.390 6.725 1.00 97.62 92 VAL A C 1
ATOM 655 O O . VAL A 1 92 ? -6.303 6.432 5.649 1.00 97.62 92 VAL A O 1
ATOM 658 N N . ARG A 1 93 ? -6.689 7.266 7.706 1.00 94.38 93 ARG A N 1
ATOM 659 C CA . ARG A 1 93 ? -5.686 8.328 7.636 1.00 94.38 93 ARG A CA 1
ATOM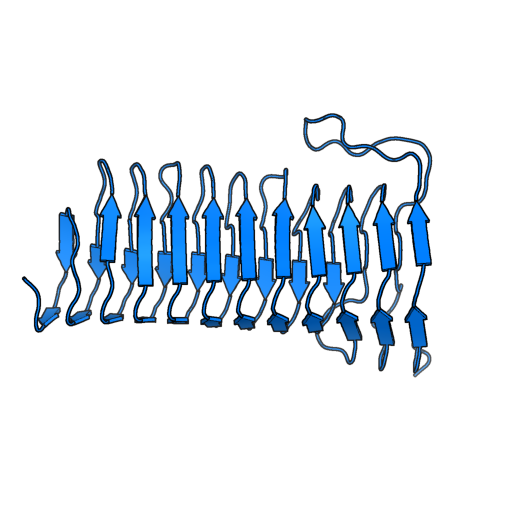 660 C C . ARG A 1 93 ? -4.922 8.447 8.936 1.00 94.38 93 ARG A C 1
ATOM 662 O O . ARG A 1 93 ? -5.498 8.300 10.010 1.00 94.38 93 ARG A O 1
ATOM 669 N N . ASP A 1 94 ? -3.662 8.844 8.803 1.00 90.81 94 ASP A N 1
ATOM 670 C CA . ASP A 1 94 ? -2.809 9.197 9.933 1.00 90.81 94 ASP A CA 1
ATOM 671 C C . ASP A 1 94 ? -2.665 8.025 10.912 1.00 90.81 94 ASP A C 1
ATOM 673 O O . ASP A 1 94 ? -3.180 8.036 12.027 1.00 90.81 94 ASP A O 1
ATOM 677 N N . CYS A 1 95 ? -2.039 6.951 10.433 1.00 90.69 95 CYS A N 1
ATOM 678 C CA . CYS A 1 95 ? -1.756 5.774 11.246 1.00 90.69 95 CYS A CA 1
ATOM 679 C C . CYS A 1 95 ? -0.257 5.591 11.471 1.00 90.69 95 CYS A C 1
ATOM 681 O O . CYS A 1 95 ? 0.555 5.898 10.590 1.00 90.69 95 CYS A O 1
ATOM 683 N N . GLY A 1 96 ? 0.094 5.113 12.665 1.00 89.81 96 GLY A N 1
ATOM 684 C CA . GLY A 1 96 ? 1.468 4.878 13.098 1.00 89.81 96 GLY A CA 1
ATOM 685 C C . GLY A 1 96 ? 2.035 3.530 12.650 1.00 89.81 96 GLY A C 1
ATOM 686 O O . GLY A 1 96 ? 3.252 3.393 12.545 1.00 89.81 96 GLY A O 1
ATOM 687 N N . ALA A 1 97 ? 1.190 2.570 12.270 1.00 91.25 97 ALA A N 1
ATOM 688 C CA . ALA A 1 97 ? 1.588 1.299 11.659 1.00 91.25 97 ALA A CA 1
ATOM 689 C C . ALA A 1 97 ? 0.953 1.124 10.262 1.00 91.25 97 ALA A C 1
ATOM 691 O O . ALA A 1 97 ? 0.823 2.091 9.509 1.00 91.25 97 ALA A O 1
ATOM 692 N N . VAL A 1 98 ? 0.585 -0.110 9.896 1.00 94.38 98 VAL A N 1
ATOM 693 C CA . VAL A 1 98 ? -0.146 -0.391 8.652 1.00 94.38 98 VAL A CA 1
ATOM 694 C C . VAL A 1 98 ? -1.536 0.242 8.729 1.00 94.38 98 VAL A C 1
ATOM 696 O O . VAL A 1 98 ? -2.277 0.009 9.688 1.00 94.38 98 VAL A O 1
ATOM 699 N N . ALA A 1 99 ? -1.908 1.050 7.733 1.00 96.00 99 ALA A N 1
ATOM 700 C CA . ALA A 1 99 ? -3.211 1.711 7.750 1.00 96.00 99 ALA A CA 1
ATOM 701 C C . ALA A 1 99 ? -4.360 0.696 7.587 1.00 96.00 99 ALA A C 1
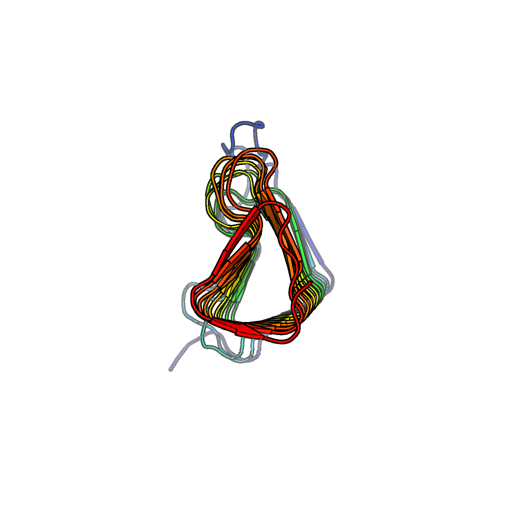ATOM 703 O O . ALA A 1 99 ? -5.300 0.715 8.385 1.00 96.00 99 ALA A O 1
ATOM 704 N N . ILE A 1 100 ? -4.278 -0.228 6.625 1.00 97.75 100 ILE A N 1
ATOM 705 C CA . ILE A 1 100 ? -5.251 -1.323 6.479 1.00 97.75 100 ILE A CA 1
ATOM 706 C C . ILE A 1 100 ? -4.532 -2.664 6.324 1.00 97.75 100 ILE A C 1
ATOM 708 O O . ILE A 1 100 ? -3.777 -2.849 5.373 1.00 97.75 100 ILE A O 1
ATOM 712 N N . LEU A 1 101 ? -4.814 -3.599 7.230 1.00 96.94 101 LEU A N 1
ATOM 713 C CA . LEU A 1 101 ? -4.365 -4.990 7.176 1.00 96.94 101 LEU A CA 1
ATOM 714 C C . LEU A 1 101 ? -5.585 -5.919 7.088 1.00 96.94 101 LEU A C 1
ATOM 716 O O . LEU A 1 101 ? -6.464 -5.864 7.957 1.00 96.94 101 LEU A O 1
ATOM 720 N N . GLY A 1 102 ? -5.647 -6.776 6.068 1.00 96.62 102 GLY A N 1
ATOM 721 C CA . GLY A 1 102 ? -6.755 -7.725 5.928 1.00 96.62 102 GLY A CA 1
ATOM 722 C C . GLY A 1 102 ? -6.554 -8.831 4.904 1.00 96.62 102 GLY A C 1
ATOM 723 O O . GLY A 1 102 ? -5.532 -8.886 4.245 1.00 96.62 102 GLY A O 1
ATOM 724 N N . ASP A 1 103 ? -7.535 -9.722 4.757 1.00 97.06 103 ASP A N 1
ATOM 725 C CA . ASP A 1 103 ? -7.478 -10.782 3.741 1.00 97.06 103 ASP A CA 1
ATOM 726 C C . ASP A 1 103 ? -7.931 -10.213 2.378 1.00 97.06 103 ASP A C 1
ATOM 728 O O . ASP A 1 103 ? -7.207 -10.293 1.387 1.00 97.06 103 ASP A O 1
ATOM 732 N N . ASN A 1 104 ? -9.094 -9.544 2.338 1.00 97.62 104 ASN A N 1
ATOM 733 C CA . ASN A 1 104 ? -9.554 -8.795 1.162 1.00 97.62 104 ASN A CA 1
ATOM 734 C C . ASN A 1 104 ? -9.860 -7.342 1.521 1.00 97.62 104 ASN A C 1
ATOM 736 O O . ASN A 1 104 ? -10.635 -7.059 2.443 1.00 97.62 104 ASN A O 1
ATOM 740 N N . VAL A 1 105 ? -9.307 -6.424 0.735 1.00 98.75 105 VAL A N 1
ATOM 741 C CA . VAL A 1 105 ? -9.510 -4.983 0.885 1.00 98.75 105 VAL A CA 1
ATOM 742 C C . VAL A 1 105 ? -10.056 -4.422 -0.420 1.00 98.75 105 VAL A C 1
ATOM 744 O O . VAL A 1 105 ? -9.442 -4.590 -1.472 1.00 98.75 105 VAL A O 1
ATOM 747 N N . SER A 1 106 ? -11.206 -3.751 -0.370 1.00 98.81 106 SER A N 1
ATOM 748 C CA . SER A 1 106 ? -11.834 -3.190 -1.570 1.00 98.81 106 SER A CA 1
ATOM 749 C C . SER A 1 106 ? -12.433 -1.806 -1.368 1.00 98.81 106 SER A C 1
ATOM 751 O O . SER A 1 106 ? -12.971 -1.486 -0.306 1.00 98.81 106 SER A O 1
ATOM 753 N N . ASP A 1 107 ? -12.343 -0.982 -2.411 1.00 98.75 107 ASP A N 1
ATOM 754 C CA . ASP A 1 107 ? -12.901 0.373 -2.458 1.00 98.75 107 ASP A CA 1
ATOM 755 C C . ASP A 1 107 ? -12.412 1.260 -1.293 1.00 98.75 107 ASP A C 1
ATOM 757 O O . ASP A 1 107 ? -13.153 2.076 -0.741 1.00 98.75 107 ASP A O 1
ATOM 761 N N . CYS A 1 108 ? -11.164 1.067 -0.863 1.00 98.75 108 CYS A N 1
ATOM 762 C CA . CYS A 1 108 ? -10.598 1.714 0.316 1.00 98.75 108 CYS A CA 1
ATOM 763 C C . CYS A 1 108 ? -9.615 2.833 -0.030 1.00 98.75 108 CYS A C 1
ATOM 765 O O . CYS A 1 108 ? -8.904 2.791 -1.034 1.00 98.75 108 CYS A O 1
ATOM 767 N N . GLN A 1 109 ? -9.521 3.807 0.875 1.00 98.44 109 GLN A N 1
ATOM 768 C CA . GLN A 1 109 ? -8.453 4.800 0.873 1.00 98.44 109 GLN A CA 1
ATOM 769 C C . GLN A 1 109 ? -7.607 4.639 2.134 1.00 98.44 109 GLN A C 1
ATOM 771 O O . GLN A 1 109 ? -8.133 4.739 3.241 1.00 98.44 109 GLN A O 1
ATOM 776 N N . ALA A 1 110 ? -6.302 4.447 1.968 1.00 96.94 110 ALA A N 1
ATOM 777 C CA . ALA A 1 110 ? -5.359 4.335 3.071 1.00 96.94 110 ALA A CA 1
ATOM 778 C C . ALA A 1 110 ? -4.235 5.362 2.935 1.00 96.94 110 ALA A C 1
ATOM 780 O O . ALA A 1 110 ? -3.606 5.493 1.886 1.00 96.94 110 ALA A O 1
ATOM 781 N N . GLN A 1 111 ? -3.960 6.083 4.011 1.00 90.69 111 GLN A N 1
ATOM 782 C CA . GLN A 1 111 ? -2.821 6.983 4.099 1.00 90.69 111 GLN A CA 1
ATOM 783 C C . GLN A 1 111 ? -2.148 6.784 5.448 1.00 90.69 111 GLN A C 1
ATOM 785 O O . GLN A 1 111 ? -2.719 7.137 6.484 1.00 90.69 111 GLN A O 1
ATOM 790 N N . ASN A 1 112 ? -0.926 6.258 5.441 1.00 81.62 112 ASN A N 1
ATOM 791 C CA . ASN A 1 112 ? -0.089 6.264 6.632 1.00 81.62 112 ASN A CA 1
ATOM 792 C C . ASN A 1 112 ? 0.867 7.466 6.612 1.00 81.62 112 ASN A C 1
ATOM 794 O O . ASN A 1 112 ? 1.302 7.944 5.563 1.00 81.62 112 ASN A O 1
ATOM 798 N N . THR A 1 113 ? 1.152 7.989 7.802 1.00 72.25 113 THR A N 1
ATOM 799 C CA . THR A 1 113 ? 2.169 9.028 8.025 1.00 72.25 113 THR A CA 1
ATOM 800 C C . THR A 1 113 ? 3.483 8.410 8.507 1.00 72.25 113 THR A C 1
ATOM 802 O O . THR A 1 113 ? 4.525 9.061 8.452 1.00 72.25 113 THR A O 1
ATOM 805 N N . SER A 1 114 ? 3.455 7.137 8.918 1.00 69.62 114 SER A N 1
ATOM 806 C CA . SER A 1 114 ? 4.613 6.372 9.374 1.00 69.62 114 SER A CA 1
ATOM 807 C C . SER A 1 114 ? 5.326 5.608 8.257 1.00 69.62 114 SER A C 1
ATOM 809 O O . SER A 1 114 ? 4.836 5.483 7.136 1.00 69.62 114 SER A O 1
ATOM 811 N N . SER A 1 115 ? 6.502 5.079 8.583 1.00 66.25 115 SER A N 1
ATOM 812 C CA . SER A 1 115 ? 7.446 4.447 7.663 1.00 66.25 115 SER A CA 1
ATOM 813 C C . SER A 1 115 ? 7.133 2.985 7.291 1.00 66.25 115 SER A C 1
ATOM 815 O O . SER A 1 115 ? 8.056 2.222 6.998 1.00 66.25 115 SER A O 1
ATOM 817 N N . VAL A 1 116 ? 5.862 2.568 7.319 1.00 80.69 116 VAL A N 1
ATOM 818 C CA . VAL A 1 116 ? 5.464 1.155 7.126 1.00 80.69 116 VAL A CA 1
ATOM 819 C C . VAL A 1 116 ? 4.693 0.959 5.818 1.00 80.69 116 VAL A C 1
ATOM 821 O O . VAL A 1 116 ? 5.275 1.162 4.756 1.00 80.69 116 VAL A O 1
ATOM 824 N N . TYR A 1 117 ? 3.412 0.566 5.879 1.00 89.75 117 TYR A N 1
ATOM 825 C CA . TYR A 1 117 ? 2.597 0.225 4.713 1.00 89.75 117 TYR A CA 1
ATOM 826 C C . TYR A 1 117 ? 1.253 0.957 4.710 1.00 89.75 117 TYR A C 1
ATOM 828 O O . TYR A 1 117 ? 0.643 1.174 5.761 1.00 89.75 117 TYR A O 1
ATOM 836 N N . GLY A 1 118 ? 0.762 1.301 3.519 1.00 94.69 118 GLY A N 1
ATOM 837 C CA . GLY A 1 118 ? -0.600 1.809 3.351 1.00 94.69 118 GLY A CA 1
ATOM 838 C C . GLY A 1 118 ? -1.630 0.684 3.482 1.00 94.69 118 GLY A C 1
ATOM 839 O O . GLY A 1 118 ? -2.452 0.690 4.399 1.00 94.69 118 GLY A O 1
ATOM 840 N N . ILE A 1 119 ? -1.569 -0.299 2.582 1.00 97.88 119 ILE A N 1
ATOM 841 C CA . ILE A 1 119 ? -2.440 -1.484 2.587 1.00 97.88 119 ILE A CA 1
ATOM 842 C C . ILE A 1 119 ? -1.590 -2.750 2.476 1.00 97.88 119 ILE A C 1
ATOM 844 O O . ILE A 1 119 ? -0.738 -2.839 1.595 1.00 97.88 119 ILE A O 1
ATOM 848 N N . GLU A 1 120 ? -1.866 -3.734 3.326 1.00 97.62 120 GLU A N 1
ATOM 849 C CA . GLU A 1 120 ? -1.330 -5.094 3.232 1.00 97.62 120 GLU A CA 1
ATOM 850 C C . GLU A 1 120 ? -2.498 -6.090 3.226 1.00 97.62 120 GLU A C 1
ATOM 852 O O . GLU A 1 120 ? -3.296 -6.112 4.168 1.00 97.62 120 GLU A O 1
ATOM 857 N N . ALA A 1 121 ? -2.640 -6.873 2.152 1.00 97.81 121 ALA A N 1
ATOM 858 C CA . ALA A 1 121 ? -3.689 -7.891 2.062 1.00 97.81 121 ALA A CA 1
ATOM 859 C C . ALA A 1 121 ? -3.409 -8.994 1.037 1.00 97.81 121 ALA A C 1
ATOM 861 O O . ALA A 1 121 ? -2.551 -8.835 0.180 1.00 97.81 121 ALA A O 1
ATOM 862 N N . ASP A 1 122 ? -4.168 -10.092 1.046 1.00 98.12 122 ASP A N 1
ATOM 863 C CA . ASP A 1 122 ? -4.074 -11.081 -0.037 1.00 98.12 122 ASP A CA 1
ATOM 864 C C . ASP A 1 122 ? -4.616 -10.501 -1.353 1.00 98.12 122 ASP A C 1
ATOM 866 O O . ASP A 1 122 ? -3.947 -10.571 -2.386 1.00 98.12 122 ASP A O 1
ATOM 870 N N . THR A 1 123 ? -5.797 -9.877 -1.315 1.00 98.56 123 THR A N 1
ATOM 871 C CA . THR A 1 123 ? -6.395 -9.199 -2.477 1.00 98.56 123 THR A CA 1
ATOM 872 C C . THR A 1 123 ? -6.713 -7.745 -2.161 1.00 98.56 123 THR A C 1
ATOM 874 O O . THR A 1 123 ? -7.394 -7.445 -1.179 1.00 98.56 123 THR A O 1
ATOM 877 N N . VAL A 1 124 ? -6.273 -6.839 -3.034 1.00 98.88 124 VAL A N 1
ATOM 878 C CA . VAL A 1 124 ? -6.581 -5.408 -2.969 1.00 98.88 124 VAL A CA 1
ATOM 879 C C . VAL A 1 124 ? -7.250 -4.981 -4.272 1.00 98.88 124 VAL A C 1
ATOM 881 O O . VAL A 1 124 ? -6.683 -5.168 -5.347 1.00 98.88 124 VAL A O 1
ATOM 884 N N . GLN A 1 125 ? -8.450 -4.402 -4.194 1.00 98.88 125 GLN A N 1
ATOM 885 C CA . GLN A 1 125 ? -9.232 -4.026 -5.375 1.00 98.88 125 GLN A CA 1
ATOM 886 C C . GLN A 1 125 ? -9.805 -2.608 -5.286 1.00 98.88 125 GLN A C 1
ATOM 888 O O . GLN A 1 125 ? -10.434 -2.254 -4.295 1.00 98.88 125 GLN A O 1
ATOM 893 N N . ASN A 1 126 ? -9.669 -1.813 -6.351 1.00 98.81 126 ASN A N 1
ATOM 894 C CA . ASN A 1 126 ? -10.214 -0.447 -6.433 1.00 98.81 126 ASN A CA 1
ATOM 895 C C . ASN A 1 126 ? -9.757 0.456 -5.268 1.00 98.81 126 ASN A C 1
ATOM 897 O O . ASN A 1 126 ? -10.518 1.279 -4.758 1.00 98.81 126 ASN A O 1
ATOM 901 N N . CYS A 1 127 ? -8.525 0.265 -4.800 1.00 98.81 127 CYS A N 1
ATOM 902 C CA . CYS A 1 127 ? -8.005 0.970 -3.632 1.00 98.81 127 CYS A CA 1
ATOM 903 C C . CYS A 1 127 ? -6.974 2.025 -4.008 1.00 98.81 127 CYS A C 1
ATOM 905 O O . CYS A 1 127 ? -6.202 1.863 -4.956 1.00 98.81 127 CYS A O 1
ATOM 907 N N . THR A 1 128 ? -6.901 3.053 -3.171 1.00 98.75 128 THR A N 1
ATOM 908 C CA . THR A 1 128 ? -5.858 4.074 -3.220 1.00 98.75 128 THR A CA 1
ATOM 909 C C . THR A 1 128 ? -5.055 4.026 -1.931 1.00 98.75 128 THR A C 1
ATOM 911 O O . THR A 1 128 ? -5.625 4.175 -0.847 1.00 98.75 128 THR A O 1
ATOM 914 N N . ALA A 1 129 ? -3.738 3.870 -2.035 1.00 97.81 129 ALA A N 1
ATOM 915 C CA . ALA A 1 129 ? -2.854 3.889 -0.881 1.00 97.81 129 ALA A CA 1
ATOM 916 C C . ALA A 1 129 ? -1.680 4.852 -1.057 1.00 97.81 129 ALA A C 1
ATOM 918 O O . ALA A 1 129 ? -1.080 4.954 -2.132 1.00 97.81 129 ALA A O 1
ATOM 919 N N . PHE A 1 130 ? -1.331 5.519 0.039 1.00 95.00 130 PHE A N 1
ATOM 920 C CA . PHE A 1 130 ? -0.183 6.408 0.134 1.00 95.00 130 PHE A CA 1
ATOM 921 C C . PHE A 1 130 ? 0.706 5.999 1.296 1.00 95.00 130 PHE A C 1
ATOM 923 O O . PHE A 1 130 ? 0.189 5.742 2.385 1.00 95.00 130 PHE A O 1
ATOM 930 N N . SER A 1 131 ? 2.021 6.009 1.067 1.00 93.31 131 SER A N 1
ATOM 931 C CA . SER A 1 131 ? 3.009 5.820 2.125 1.00 93.31 131 SER A CA 1
ATOM 932 C C . SER A 1 131 ? 4.237 6.716 2.013 1.00 93.31 131 SER A C 1
ATOM 934 O O . SER A 1 131 ? 4.578 7.198 0.935 1.00 93.31 131 SER A O 1
ATOM 936 N N . SER A 1 132 ? 4.908 6.966 3.138 1.00 90.38 132 SER A N 1
ATOM 937 C CA . SER A 1 132 ? 6.130 7.777 3.189 1.00 90.38 132 SER A CA 1
ATOM 938 C C . SER A 1 132 ? 7.395 6.956 2.892 1.00 90.38 132 SER A C 1
ATOM 940 O O . SER A 1 132 ? 8.339 7.465 2.279 1.00 90.38 132 SER A O 1
ATOM 942 N N . SER A 1 133 ? 7.406 5.671 3.246 1.00 89.56 133 SER A N 1
ATOM 943 C CA . SER A 1 133 ? 8.469 4.708 2.926 1.00 89.56 133 SER A CA 1
ATOM 944 C C . SER A 1 133 ? 7.897 3.291 2.826 1.00 89.56 133 SER A C 1
ATOM 946 O O . SER A 1 133 ? 6.686 3.118 2.872 1.00 89.56 133 SER A O 1
ATOM 948 N N . GLY A 1 134 ? 8.745 2.271 2.661 1.00 92.31 134 GLY A N 1
ATOM 949 C CA . GLY A 1 134 ? 8.284 0.883 2.580 1.00 92.31 134 GLY A CA 1
ATOM 950 C C . GLY A 1 134 ? 7.480 0.623 1.306 1.00 92.31 134 GLY A C 1
ATOM 951 O O . GLY A 1 134 ? 8.044 0.669 0.213 1.00 92.31 134 GLY A O 1
ATOM 952 N N . TYR A 1 135 ? 6.183 0.357 1.457 1.00 95.31 135 TYR A N 1
ATOM 953 C CA . TYR A 1 135 ? 5.278 0.022 0.355 1.00 95.31 135 TYR A CA 1
ATOM 954 C C . TYR A 1 135 ? 3.937 0.732 0.520 1.00 95.31 135 TYR A C 1
ATOM 956 O O . TYR A 1 135 ? 3.344 0.685 1.595 1.00 95.31 135 TYR A O 1
ATOM 964 N N . ALA A 1 136 ? 3.402 1.353 -0.531 1.00 97.25 136 ALA A N 1
ATOM 965 C CA . ALA A 1 136 ? 2.045 1.891 -0.427 1.00 97.25 136 ALA A CA 1
ATOM 966 C C . ALA A 1 136 ? 1.002 0.762 -0.427 1.00 97.25 136 ALA A C 1
ATOM 968 O O . ALA A 1 136 ? 0.096 0.775 0.408 1.00 97.25 136 ALA A O 1
ATOM 969 N N . ILE A 1 137 ? 1.168 -0.239 -1.298 1.00 98.44 137 ILE A N 1
ATOM 970 C CA . ILE A 1 137 ? 0.373 -1.477 -1.304 1.00 98.44 137 ILE A CA 1
ATOM 971 C C . ILE A 1 137 ? 1.301 -2.694 -1.365 1.00 98.44 137 ILE A C 1
ATOM 973 O O . ILE A 1 137 ? 2.190 -2.747 -2.218 1.00 98.44 137 ILE A O 1
ATOM 977 N N . ILE A 1 138 ? 1.044 -3.679 -0.504 1.00 98.06 138 ILE A N 1
ATOM 978 C CA . ILE A 1 138 ? 1.566 -5.047 -0.595 1.00 98.06 138 ILE A CA 1
ATOM 979 C C . ILE A 1 138 ? 0.380 -5.986 -0.797 1.00 98.06 138 ILE A C 1
ATOM 981 O O . ILE A 1 138 ? -0.542 -5.980 0.024 1.00 98.06 138 ILE A O 1
ATOM 985 N N . ALA A 1 139 ? 0.393 -6.786 -1.865 1.00 98.31 139 ALA A N 1
ATOM 986 C CA . ALA A 1 139 ? -0.661 -7.772 -2.078 1.00 98.31 139 ALA A CA 1
ATOM 987 C C . ALA A 1 139 ? -0.238 -9.031 -2.831 1.00 98.31 139 ALA A C 1
ATOM 989 O O . ALA A 1 139 ? 0.697 -9.006 -3.619 1.00 98.31 139 ALA A O 1
ATOM 990 N N . ASN A 1 140 ? -0.973 -10.135 -2.690 1.00 98.56 140 ASN A N 1
ATOM 991 C CA . ASN A 1 140 ? -0.834 -11.231 -3.655 1.00 98.56 140 ASN A CA 1
ATOM 992 C C . ASN A 1 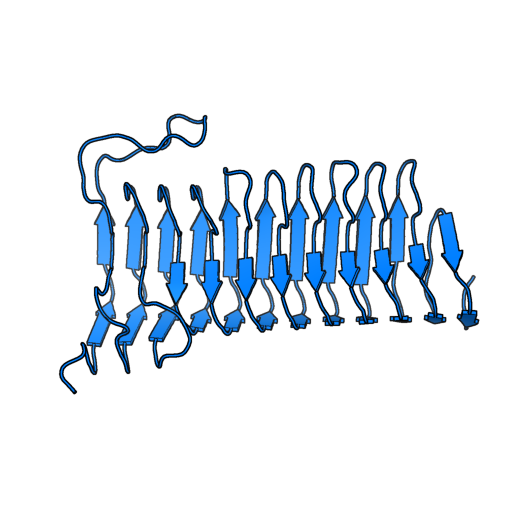140 ? -1.454 -10.830 -5.005 1.00 98.56 140 ASN A C 1
ATOM 994 O O . ASN A 1 140 ? -0.808 -10.979 -6.044 1.00 98.56 140 ASN A O 1
ATOM 998 N N . SER A 1 141 ? -2.653 -10.242 -4.989 1.00 98.81 141 SER A N 1
ATOM 999 C CA . SER A 1 141 ? -3.317 -9.677 -6.168 1.00 98.81 141 SER A CA 1
ATOM 1000 C C . SER A 1 141 ? -3.745 -8.229 -5.933 1.00 98.81 141 SER A C 1
ATOM 1002 O O . SER A 1 141 ? -4.473 -7.937 -4.985 1.00 98.81 141 SER A O 1
ATOM 1004 N N . ALA A 1 142 ? -3.316 -7.325 -6.813 1.00 98.81 142 ALA A N 1
ATOM 1005 C CA . ALA A 1 142 ? -3.734 -5.928 -6.832 1.00 98.81 142 ALA A CA 1
ATOM 1006 C C . ALA A 1 142 ? -4.457 -5.609 -8.146 1.00 98.81 142 ALA A C 1
ATOM 1008 O O . ALA A 1 142 ? -3.909 -5.831 -9.227 1.00 98.81 142 ALA A O 1
ATOM 1009 N N . ILE A 1 143 ? -5.686 -5.097 -8.060 1.00 98.94 143 ILE A N 1
ATOM 1010 C CA . ILE A 1 143 ? -6.563 -4.874 -9.217 1.00 98.94 143 ILE A CA 1
ATOM 1011 C C . ILE A 1 143 ? -7.157 -3.466 -9.161 1.00 98.94 143 ILE A C 1
ATOM 1013 O O . ILE A 1 143 ? -7.826 -3.103 -8.193 1.00 98.94 143 ILE A O 1
ATOM 1017 N N . ASN A 1 144 ? -6.981 -2.684 -10.227 1.00 98.88 144 ASN A N 1
ATOM 1018 C CA . ASN A 1 144 ? -7.476 -1.305 -10.329 1.00 98.88 144 ASN A CA 1
ATOM 1019 C C . ASN A 1 144 ? -6.995 -0.417 -9.162 1.00 98.88 144 ASN A C 1
ATOM 1021 O O . ASN A 1 144 ? -7.772 0.348 -8.586 1.00 98.88 144 ASN A O 1
ATOM 1025 N N . CYS A 1 145 ? -5.733 -0.562 -8.755 1.00 98.88 145 CYS A N 1
ATOM 1026 C CA . CYS A 1 145 ? -5.192 0.144 -7.596 1.00 98.88 145 CYS A CA 1
ATOM 1027 C C . CYS A 1 145 ? -4.340 1.352 -7.986 1.00 98.88 145 CYS A C 1
ATOM 1029 O O . CYS A 1 145 ? -3.636 1.335 -8.995 1.00 98.88 145 CYS A O 1
ATOM 1031 N N . TYR A 1 146 ? -4.338 2.365 -7.122 1.00 98.88 146 TYR A N 1
ATOM 1032 C CA . TYR A 1 146 ? -3.375 3.462 -7.150 1.00 98.88 146 TYR A CA 1
ATOM 1033 C C . TYR A 1 146 ? -2.491 3.395 -5.905 1.00 98.88 146 TYR A C 1
ATOM 1035 O O . TYR A 1 146 ? -2.984 3.493 -4.780 1.00 98.88 146 TYR A O 1
ATOM 1043 N N . ALA A 1 147 ? -1.184 3.257 -6.094 1.00 98.50 147 ALA A N 1
ATOM 1044 C CA . ALA A 1 147 ? -0.233 3.076 -5.009 1.00 98.50 147 ALA A CA 1
ATOM 1045 C C . ALA A 1 147 ? 0.927 4.067 -5.146 1.00 98.50 147 ALA A C 1
ATOM 1047 O O . ALA A 1 147 ? 1.650 4.057 -6.140 1.00 98.50 147 ALA A O 1
ATOM 1048 N N . SER A 1 148 ? 1.117 4.941 -4.159 1.00 97.56 148 SER A N 1
ATOM 1049 C CA . SER A 1 148 ? 2.154 5.977 -4.203 1.00 97.56 148 SER A CA 1
ATOM 1050 C C . SER A 1 148 ? 2.985 5.976 -2.933 1.00 97.56 148 SER A C 1
ATOM 1052 O O . SER A 1 148 ? 2.461 6.209 -1.844 1.00 97.56 148 SER A O 1
ATOM 1054 N N . CYS A 1 149 ? 4.292 5.786 -3.074 1.00 96.06 149 CYS A N 1
ATOM 1055 C CA . CYS A 1 149 ? 5.236 5.865 -1.970 1.00 96.06 149 CYS A CA 1
ATOM 1056 C C . CYS A 1 149 ? 6.249 6.995 -2.191 1.00 96.06 149 CYS A C 1
ATOM 1058 O O . CYS A 1 149 ? 6.771 7.164 -3.292 1.00 96.06 149 CYS A O 1
ATOM 1060 N N . THR A 1 150 ? 6.550 7.776 -1.151 1.00 94.62 150 THR A N 1
ATOM 1061 C CA . THR A 1 150 ? 7.501 8.897 -1.262 1.00 94.62 150 THR A CA 1
ATOM 1062 C C . THR A 1 150 ? 8.935 8.421 -1.473 1.00 94.62 150 THR A C 1
ATOM 1064 O O . THR A 1 150 ? 9.642 8.996 -2.292 1.00 94.62 150 THR A O 1
ATOM 1067 N N . SER A 1 151 ? 9.382 7.397 -0.742 1.00 92.38 151 SER A N 1
ATOM 1068 C CA . SER A 1 151 ? 10.778 6.923 -0.796 1.00 92.38 151 SER A CA 1
ATOM 1069 C C . SER A 1 151 ? 10.939 5.421 -1.045 1.00 92.38 151 SER A C 1
ATOM 1071 O O . SER A 1 151 ? 12.030 4.981 -1.402 1.00 92.38 151 SER A O 1
ATOM 1073 N N . GLY A 1 152 ? 9.868 4.649 -0.867 1.00 94.56 152 GLY A N 1
ATOM 1074 C CA . GLY A 1 152 ? 9.824 3.206 -1.086 1.00 94.56 152 GLY A CA 1
ATOM 1075 C C . GLY A 1 152 ? 9.129 2.834 -2.392 1.00 94.56 152 GLY A C 1
ATOM 1076 O O . GLY A 1 152 ? 9.122 3.599 -3.352 1.00 94.56 152 GLY A O 1
ATOM 1077 N N . THR A 1 153 ? 8.537 1.649 -2.421 1.00 97.50 153 THR A N 1
ATOM 1078 C CA . THR A 1 153 ? 7.879 1.097 -3.605 1.00 97.50 153 THR A CA 1
ATOM 1079 C C . THR A 1 153 ? 6.398 1.472 -3.620 1.00 97.50 153 THR A C 1
ATOM 1081 O O . THR A 1 153 ? 5.726 1.415 -2.591 1.00 97.50 153 THR A O 1
ATOM 1084 N N . GLY A 1 154 ? 5.866 1.858 -4.780 1.00 98.12 154 GLY A N 1
ATOM 1085 C CA . GLY A 1 154 ? 4.442 2.160 -4.925 1.00 98.12 154 GLY A CA 1
ATOM 1086 C C . GLY A 1 154 ? 3.603 0.914 -4.653 1.00 98.12 154 GLY A C 1
ATOM 1087 O O . GLY A 1 154 ? 2.933 0.817 -3.625 1.00 98.12 154 GLY A O 1
ATOM 1088 N N . LEU A 1 155 ? 3.695 -0.066 -5.547 1.00 98.69 155 LEU A N 1
ATOM 1089 C CA . LEU A 1 155 ? 2.976 -1.336 -5.472 1.00 98.69 155 LEU A CA 1
ATOM 1090 C C . LEU A 1 155 ? 3.958 -2.512 -5.481 1.00 98.69 155 LEU A C 1
ATOM 1092 O O . LEU A 1 155 ? 4.784 -2.598 -6.385 1.00 98.69 155 LEU A O 1
ATOM 1096 N N . ASN A 1 156 ? 3.841 -3.423 -4.516 1.00 98.62 156 ASN A N 1
ATOM 1097 C CA . ASN A 1 156 ? 4.510 -4.723 -4.533 1.00 98.62 156 ASN A CA 1
ATOM 1098 C C . ASN A 1 156 ? 3.458 -5.834 -4.557 1.00 98.62 156 ASN A C 1
ATOM 1100 O O . ASN A 1 156 ? 2.625 -5.906 -3.649 1.00 98.62 156 ASN A O 1
ATOM 1104 N N . SER A 1 157 ? 3.467 -6.678 -5.591 1.00 98.56 157 SER A N 1
ATOM 1105 C CA . SER A 1 157 ? 2.511 -7.782 -5.660 1.00 98.56 157 SER A CA 1
ATOM 1106 C C . SER A 1 157 ? 2.968 -9.009 -6.436 1.00 98.56 157 SER A C 1
ATOM 1108 O O . SER A 1 157 ? 3.929 -8.953 -7.185 1.00 98.56 157 SER A O 1
ATOM 1110 N N . THR A 1 158 ? 2.267 -10.138 -6.309 1.00 98.81 158 THR A N 1
ATOM 1111 C CA . THR A 1 158 ? 2.500 -11.257 -7.245 1.00 98.81 158 THR A CA 1
ATOM 1112 C C . THR A 1 158 ? 1.864 -10.952 -8.603 1.00 98.81 158 THR A C 1
ATOM 1114 O O . THR A 1 158 ? 2.506 -11.130 -9.639 1.00 98.81 158 THR A O 1
ATOM 1117 N N . VAL A 1 159 ? 0.624 -10.455 -8.602 1.00 98.88 159 VAL A N 1
ATOM 1118 C CA . VAL A 1 159 ? -0.117 -10.063 -9.807 1.00 98.88 159 VAL A CA 1
ATOM 1119 C C . VAL A 1 159 ? -0.670 -8.649 -9.651 1.00 98.88 159 VAL A C 1
ATOM 1121 O O . VAL A 1 159 ? -1.468 -8.403 -8.744 1.00 98.88 159 VAL A O 1
ATOM 1124 N N . ALA A 1 160 ? -0.327 -7.762 -10.583 1.00 98.88 160 ALA A N 1
ATOM 1125 C CA . ALA A 1 160 ? -0.923 -6.437 -10.714 1.00 98.88 160 ALA A CA 1
ATOM 1126 C C . ALA A 1 160 ? -1.725 -6.336 -12.019 1.00 98.88 160 ALA A C 1
ATOM 1128 O O . ALA A 1 160 ? -1.215 -6.661 -13.094 1.00 98.88 160 ALA A O 1
ATOM 1129 N N . GLN A 1 161 ? -2.970 -5.861 -11.942 1.00 98.88 161 GLN A N 1
ATOM 1130 C CA . GLN A 1 161 ? -3.822 -5.633 -13.108 1.00 98.88 161 GLN A CA 1
ATOM 1131 C C . GLN A 1 161 ? -4.471 -4.248 -13.069 1.00 98.88 161 GLN A C 1
ATOM 1133 O O . GLN A 1 161 ? -5.161 -3.904 -12.110 1.00 98.88 161 GLN A O 1
ATOM 1138 N N . ASN A 1 162 ? -4.311 -3.480 -14.150 1.00 98.88 162 ASN A N 1
ATOM 1139 C CA . ASN A 1 162 ? -4.836 -2.116 -14.287 1.00 98.88 162 ASN A CA 1
ATOM 1140 C C . ASN A 1 162 ? -4.383 -1.195 -13.138 1.00 98.88 162 ASN A C 1
ATOM 1142 O O . ASN A 1 162 ? -5.160 -0.385 -12.627 1.00 98.88 162 ASN A O 1
ATOM 1146 N N . CYS A 1 163 ? -3.144 -1.359 -12.681 1.00 98.94 163 CYS A N 1
ATOM 1147 C CA . CYS A 1 163 ? -2.624 -0.636 -11.528 1.00 98.94 163 CYS A CA 1
ATOM 1148 C C . CYS A 1 163 ? -1.731 0.533 -11.940 1.00 98.94 163 CYS A C 1
ATOM 1150 O O . CYS A 1 163 ? -1.025 0.485 -12.949 1.00 98.94 163 CYS A O 1
ATOM 1152 N N . TYR A 1 164 ? -1.720 1.560 -11.097 1.00 98.94 164 TYR A N 1
ATOM 1153 C CA . TYR A 1 164 ? -0.746 2.640 -11.132 1.00 98.94 164 TYR A CA 1
ATOM 1154 C C . TYR A 1 164 ? 0.134 2.577 -9.884 1.00 98.94 164 TYR A C 1
ATOM 1156 O O . TYR A 1 164 ? -0.377 2.590 -8.761 1.00 98.94 164 TYR A O 1
ATOM 1164 N N . GLY A 1 165 ? 1.450 2.548 -10.076 1.00 98.75 165 GLY A N 1
ATOM 1165 C CA . GLY A 1 165 ? 2.430 2.556 -8.995 1.00 98.75 165 GLY A CA 1
ATOM 1166 C C . GLY A 1 165 ? 3.446 3.679 -9.156 1.00 98.75 165 GLY A C 1
ATOM 1167 O O . GLY A 1 165 ? 4.033 3.849 -10.225 1.00 98.75 165 GLY A O 1
ATOM 1168 N N . TYR A 1 166 ? 3.676 4.441 -8.089 1.00 98.69 166 TYR A N 1
ATOM 1169 C CA . TYR A 1 166 ? 4.635 5.542 -8.063 1.00 98.69 166 TYR A CA 1
ATOM 1170 C C . TYR A 1 166 ? 5.604 5.440 -6.886 1.00 98.69 166 TYR A C 1
ATOM 1172 O O . TYR A 1 166 ? 5.188 5.264 -5.740 1.00 98.69 166 TYR A O 1
ATOM 1180 N N . SER A 1 167 ? 6.889 5.624 -7.185 1.00 98.12 167 SER A N 1
ATOM 1181 C CA . SER A 1 167 ? 7.968 5.831 -6.220 1.00 98.12 167 SER A CA 1
ATOM 1182 C C . SER A 1 167 ? 8.581 7.219 -6.416 1.00 98.12 167 SER A C 1
ATOM 1184 O O . SER A 1 167 ? 9.141 7.526 -7.469 1.00 98.12 167 SER A O 1
ATOM 1186 N N . GLY A 1 168 ? 8.522 8.059 -5.383 1.00 97.00 168 GLY A N 1
ATOM 1187 C CA . GLY A 1 168 ? 9.188 9.366 -5.367 1.00 97.00 168 GLY A CA 1
ATOM 1188 C C . GLY A 1 168 ? 10.693 9.303 -5.077 1.00 97.00 168 GLY A C 1
ATOM 1189 O O . GLY A 1 168 ? 11.359 10.340 -5.091 1.00 97.00 168 GLY A O 1
ATOM 1190 N N . GLY A 1 169 ? 11.240 8.115 -4.816 1.00 94.00 169 GLY A N 1
ATOM 1191 C CA . GLY A 1 169 ? 12.636 7.913 -4.437 1.00 94.00 169 GLY A CA 1
ATOM 1192 C C . GLY A 1 169 ? 13.356 6.919 -5.343 1.00 94.00 169 GLY A C 1
ATOM 1193 O O . GLY A 1 169 ? 13.123 6.862 -6.550 1.00 94.00 169 GLY A O 1
ATOM 1194 N N . ALA A 1 170 ? 14.236 6.127 -4.727 1.00 94.62 170 ALA A N 1
ATOM 1195 C CA . ALA A 1 170 ? 14.986 5.062 -5.392 1.00 94.62 170 ALA A CA 1
ATOM 1196 C C . ALA A 1 170 ? 14.239 3.718 -5.444 1.00 94.62 170 ALA A C 1
ATOM 1198 O O . ALA A 1 170 ? 14.765 2.751 -5.987 1.00 94.62 170 ALA A O 1
ATOM 1199 N N . GLY A 1 171 ? 13.029 3.644 -4.878 1.00 96.19 171 GLY A N 1
ATOM 1200 C CA . GLY A 1 171 ? 12.177 2.460 -4.953 1.00 96.19 171 GLY A CA 1
ATOM 1201 C C . GLY A 1 171 ? 11.560 2.255 -6.337 1.00 96.19 171 GLY A C 1
ATOM 1202 O O . GLY A 1 171 ? 11.773 3.043 -7.266 1.00 96.19 171 GLY A O 1
ATOM 1203 N N . THR A 1 172 ? 10.737 1.220 -6.451 1.00 98.50 172 THR A N 1
ATOM 1204 C CA . THR A 1 172 ? 10.081 0.840 -7.705 1.00 98.50 172 THR A CA 1
ATOM 1205 C C . THR A 1 172 ? 8.652 1.391 -7.768 1.00 98.50 172 THR A C 1
ATOM 1207 O O . THR A 1 172 ? 7.952 1.418 -6.759 1.00 98.50 172 THR A O 1
ATOM 1210 N N . GLY A 1 173 ? 8.184 1.833 -8.936 1.00 98.69 173 GLY A N 1
ATOM 1211 C CA . GLY A 1 173 ? 6.777 2.202 -9.120 1.00 98.69 173 GLY A CA 1
ATOM 1212 C C . GLY A 1 173 ? 5.864 0.993 -8.903 1.00 98.69 173 GLY A C 1
ATOM 1213 O O . GLY A 1 173 ? 5.061 0.980 -7.967 1.00 98.69 173 GLY A O 1
ATOM 1214 N N . ILE A 1 174 ? 6.046 -0.041 -9.729 1.00 98.88 174 ILE A N 1
ATOM 1215 C CA . ILE A 1 174 ? 5.382 -1.349 -9.616 1.00 98.88 174 ILE A CA 1
ATOM 1216 C C . ILE A 1 174 ? 6.426 -2.465 -9.638 1.00 98.88 174 ILE A C 1
ATOM 1218 O O . ILE A 1 174 ? 7.165 -2.591 -10.611 1.00 98.88 174 ILE A O 1
ATOM 1222 N N . LEU A 1 175 ? 6.475 -3.252 -8.567 1.00 98.81 175 LEU A N 1
ATOM 1223 C CA . LEU A 1 175 ? 7.283 -4.460 -8.439 1.00 98.81 175 LEU A CA 1
ATOM 1224 C C . LEU A 1 175 ? 6.346 -5.669 -8.412 1.00 98.81 175 LEU A C 1
ATOM 1226 O O . LEU A 1 175 ? 5.565 -5.808 -7.467 1.00 98.81 175 LEU A O 1
ATOM 1230 N N . ASP A 1 176 ? 6.403 -6.534 -9.421 1.00 98.19 176 ASP A N 1
ATOM 1231 C CA . ASP A 1 176 ? 5.556 -7.722 -9.456 1.00 98.19 176 ASP A CA 1
ATOM 1232 C C . ASP A 1 176 ? 6.152 -8.947 -10.173 1.00 98.19 176 ASP A C 1
ATOM 1234 O O . ASP A 1 176 ? 7.258 -8.932 -10.705 1.00 98.19 176 ASP A O 1
ATOM 1238 N N . THR A 1 177 ? 5.441 -10.078 -10.130 1.00 98.75 177 THR A N 1
ATOM 1239 C CA . THR A 1 177 ? 5.772 -11.237 -10.982 1.00 98.75 177 THR A CA 1
ATOM 1240 C C . THR A 1 177 ? 5.044 -11.159 -12.325 1.00 98.75 177 THR A C 1
ATOM 1242 O O . THR A 1 177 ? 5.598 -11.536 -13.362 1.00 98.75 177 THR A O 1
ATOM 1245 N N . LEU A 1 178 ? 3.795 -10.693 -12.316 1.00 98.88 178 LEU A N 1
ATOM 1246 C CA . LEU A 1 178 ? 2.972 -10.505 -13.502 1.00 98.88 178 LEU A CA 1
ATOM 1247 C C . LEU A 1 178 ? 2.276 -9.144 -13.455 1.00 98.88 178 LEU A C 1
ATOM 1249 O O . LEU A 1 178 ? 1.372 -8.935 -12.645 1.00 98.88 178 LEU A O 1
ATOM 1253 N N . SER A 1 179 ? 2.631 -8.287 -14.404 1.00 98.75 179 SER A N 1
ATOM 1254 C CA . SER A 1 179 ? 2.056 -6.959 -14.582 1.00 98.75 179 SER A CA 1
ATOM 1255 C C . SER A 1 179 ? 1.185 -6.927 -15.833 1.00 98.75 179 SER A C 1
ATOM 1257 O O . SER A 1 179 ? 1.642 -7.317 -16.911 1.00 98.75 179 SER A O 1
ATOM 1259 N N . GLN A 1 180 ? -0.067 -6.478 -15.717 1.00 98.88 180 GLN A N 1
ATOM 1260 C CA . GLN A 1 180 ? -1.020 -6.403 -16.828 1.00 98.88 180 GLN A CA 1
ATOM 1261 C C . GLN A 1 180 ? -1.719 -5.046 -16.891 1.00 98.88 180 GLN A C 1
ATOM 1263 O O . GLN A 1 180 ? -2.433 -4.673 -15.962 1.00 98.88 180 GLN A O 1
ATOM 1268 N N . ASN A 1 181 ? -1.592 -4.341 -18.017 1.00 98.81 181 ASN A N 1
ATOM 1269 C CA . ASN A 1 181 ? -2.172 -3.005 -18.219 1.00 98.81 181 ASN A CA 1
ATOM 1270 C C . ASN A 1 181 ? -1.750 -2.012 -17.119 1.00 98.81 181 ASN A C 1
ATOM 1272 O O . ASN A 1 181 ? -2.558 -1.221 -16.628 1.00 98.81 181 ASN A O 1
ATOM 1276 N N . CYS A 1 182 ? -0.499 -2.102 -16.675 1.00 98.88 182 CYS A N 1
ATOM 1277 C CA . CYS A 1 182 ? -0.002 -1.347 -15.534 1.00 98.88 182 CYS A CA 1
ATOM 1278 C C . CYS A 1 182 ? 0.836 -0.141 -15.964 1.00 98.88 182 CYS A C 1
ATOM 1280 O O . CYS A 1 182 ? 1.540 -0.179 -16.975 1.00 98.88 182 CYS A O 1
ATOM 1282 N N . TYR A 1 183 ? 0.808 0.911 -15.151 1.00 98.94 183 TYR A N 1
ATOM 1283 C CA . TYR A 1 183 ? 1.686 2.068 -15.285 1.00 98.94 183 TYR A CA 1
ATOM 1284 C C . TYR A 1 183 ? 2.549 2.199 -14.034 1.00 98.94 183 TYR A C 1
ATOM 1286 O O . TYR A 1 183 ? 2.041 2.452 -12.941 1.00 98.94 183 TYR A O 1
ATOM 1294 N N . GLY A 1 184 ? 3.860 2.062 -14.191 1.00 98.81 184 GLY A N 1
ATOM 1295 C CA . GLY A 1 184 ? 4.818 2.238 -13.108 1.00 98.81 184 GLY A CA 1
ATOM 1296 C C . GLY A 1 184 ? 5.740 3.424 -13.360 1.00 98.81 184 GLY A C 1
ATOM 1297 O O . GLY A 1 184 ? 6.296 3.562 -14.450 1.00 98.81 184 GLY A O 1
ATOM 1298 N N . SER A 1 185 ? 5.928 4.273 -12.351 1.00 98.81 185 SER A N 1
ATOM 1299 C CA . SER A 1 185 ? 6.867 5.394 -12.407 1.00 98.81 185 SER A CA 1
ATOM 1300 C C . SER A 1 185 ? 7.770 5.458 -11.183 1.00 98.81 185 SER A C 1
ATOM 1302 O O . SER A 1 185 ? 7.320 5.289 -10.051 1.00 98.81 185 SER A O 1
ATOM 1304 N N . SER A 1 186 ? 9.038 5.783 -11.411 1.00 98.62 186 SER A N 1
ATOM 1305 C CA . SER A 1 186 ? 10.016 6.055 -10.359 1.00 98.62 186 SER A CA 1
ATOM 1306 C C . SER A 1 186 ? 10.859 7.287 -10.684 1.00 98.62 186 SER A C 1
ATOM 1308 O O . SER A 1 186 ? 10.972 7.694 -11.841 1.00 98.62 186 SER A O 1
ATOM 1310 N N . ASN A 1 187 ? 11.455 7.904 -9.666 1.00 98.25 187 ASN A N 1
ATOM 1311 C CA . ASN A 1 187 ? 12.413 8.985 -9.876 1.00 98.25 187 ASN A CA 1
ATOM 1312 C C . ASN A 1 187 ? 13.792 8.435 -10.246 1.00 98.25 187 ASN A C 1
ATOM 1314 O O . ASN A 1 187 ? 14.358 8.839 -11.260 1.00 98.25 187 ASN A O 1
ATOM 1318 N N . THR A 1 188 ? 14.331 7.503 -9.461 1.00 97.56 188 THR A N 1
ATOM 1319 C CA . THR A 1 188 ? 15.690 6.982 -9.700 1.00 97.56 188 THR A CA 1
ATOM 1320 C C . THR A 1 188 ? 15.782 5.456 -9.736 1.00 97.56 188 THR A C 1
ATOM 1322 O O . THR A 1 188 ? 16.821 4.931 -10.130 1.00 97.56 188 THR A O 1
ATOM 1325 N N . GLY A 1 189 ? 14.714 4.742 -9.369 1.00 97.81 189 GLY A N 1
ATOM 1326 C CA . GLY A 1 189 ? 14.629 3.279 -9.403 1.00 97.81 189 GLY A CA 1
ATOM 1327 C C . GLY A 1 189 ? 13.983 2.745 -10.684 1.00 97.81 189 GLY A C 1
ATOM 1328 O O . GLY A 1 189 ? 14.180 3.293 -11.774 1.00 97.81 189 GLY A O 1
ATOM 1329 N N . PHE A 1 190 ? 13.197 1.676 -10.550 1.00 98.69 190 PHE A N 1
ATOM 1330 C CA . PHE A 1 190 ? 12.459 1.066 -11.657 1.00 98.69 190 PHE A CA 1
ATOM 1331 C C . PHE A 1 190 ? 11.056 1.662 -11.794 1.00 98.69 190 PHE A C 1
ATOM 1333 O O . PHE A 1 190 ? 10.355 1.811 -10.795 1.00 98.69 190 PHE A O 1
ATOM 1340 N N . GLY A 1 191 ? 10.610 1.985 -13.008 1.00 98.75 191 GLY A N 1
ATOM 1341 C CA . GLY A 1 191 ? 9.201 2.317 -13.239 1.00 98.75 191 GLY A CA 1
ATOM 1342 C C . GLY A 1 191 ? 8.327 1.087 -13.001 1.00 98.75 191 GLY A C 1
ATOM 1343 O O . GLY A 1 191 ? 7.552 1.045 -12.044 1.00 98.75 191 GLY A O 1
ATOM 1344 N N . VAL A 1 192 ? 8.529 0.066 -13.832 1.00 98.88 192 VAL A N 1
ATOM 1345 C CA . VAL A 1 192 ? 7.979 -1.287 -13.676 1.00 98.88 192 VAL A CA 1
ATOM 1346 C C . VAL A 1 192 ? 9.137 -2.284 -13.619 1.00 98.88 192 VAL A C 1
ATOM 1348 O O . VAL A 1 192 ? 9.997 -2.272 -14.501 1.00 98.88 192 VAL A O 1
ATOM 1351 N N . ASP A 1 193 ? 9.141 -3.138 -12.601 1.00 98.81 193 ASP A N 1
ATOM 1352 C CA . ASP A 1 193 ? 10.015 -4.305 -12.459 1.00 98.81 193 ASP A CA 1
ATOM 1353 C C . ASP A 1 193 ? 9.127 -5.550 -12.355 1.00 98.81 193 ASP A C 1
ATOM 1355 O O . ASP A 1 193 ? 8.411 -5.722 -11.367 1.00 98.81 193 ASP A O 1
ATOM 1359 N N . ALA A 1 194 ? 9.111 -6.362 -13.413 1.00 98.62 194 ALA A N 1
ATOM 1360 C CA . ALA A 1 194 ? 8.193 -7.487 -13.539 1.00 98.62 194 ALA A CA 1
ATOM 1361 C C . ALA A 1 194 ? 8.855 -8.703 -14.187 1.00 98.62 194 ALA A C 1
ATOM 1363 O O . ALA A 1 194 ? 9.532 -8.579 -15.204 1.00 98.62 194 ALA A O 1
ATOM 1364 N N . ALA A 1 195 ? 8.589 -9.923 -13.713 1.00 98.69 195 ALA A N 1
ATOM 1365 C CA . ALA A 1 195 ? 9.037 -11.102 -14.467 1.00 98.69 195 ALA A CA 1
ATOM 1366 C C . ALA A 1 195 ? 8.336 -11.171 -15.842 1.00 98.69 195 ALA A C 1
ATOM 1368 O O . ALA A 1 195 ? 8.988 -11.394 -16.865 1.00 98.69 195 ALA A O 1
ATOM 1369 N N . ASN A 1 196 ? 7.025 -10.913 -15.876 1.00 98.81 196 ASN A N 1
ATOM 1370 C CA . ASN A 1 196 ? 6.226 -10.837 -17.097 1.00 98.81 196 ASN A CA 1
ATOM 1371 C C . ASN A 1 196 ? 5.420 -9.533 -17.125 1.00 98.81 196 ASN A C 1
ATOM 1373 O O . ASN A 1 196 ? 4.535 -9.339 -16.296 1.00 98.81 196 ASN A O 1
ATOM 1377 N N . ALA A 1 197 ? 5.679 -8.671 -18.105 1.00 98.75 197 ALA A N 1
ATOM 1378 C CA . ALA A 1 197 ? 4.934 -7.435 -18.327 1.00 98.75 197 ALA A CA 1
ATOM 1379 C C . ALA A 1 197 ? 4.076 -7.545 -19.596 1.00 98.75 197 ALA A C 1
ATOM 1381 O O . ALA A 1 197 ? 4.581 -7.905 -20.661 1.00 98.75 197 ALA A O 1
ATOM 1382 N N . LEU A 1 198 ? 2.787 -7.220 -19.502 1.00 98.81 198 LEU A N 1
ATOM 1383 C CA . LEU A 1 198 ? 1.832 -7.258 -20.611 1.00 98.81 198 LEU A CA 1
ATOM 1384 C C . LEU A 1 198 ? 1.077 -5.927 -20.683 1.00 98.81 198 LEU A C 1
ATOM 1386 O O . LEU A 1 198 ? 0.376 -5.568 -19.738 1.00 98.81 198 LEU A O 1
ATOM 1390 N N . ASN A 1 199 ? 1.171 -5.215 -21.807 1.00 98.69 199 ASN A N 1
ATOM 1391 C CA . ASN A 1 199 ? 0.553 -3.893 -21.990 1.00 98.69 199 ASN A CA 1
ATOM 1392 C C . ASN A 1 199 ? 0.962 -2.870 -20.913 1.00 98.69 199 ASN A C 1
ATOM 1394 O O . ASN A 1 199 ? 0.138 -2.078 -20.455 1.00 98.69 199 ASN A O 1
ATOM 1398 N N . CYS A 1 200 ? 2.215 -2.912 -20.460 1.00 98.81 200 CYS A N 1
ATOM 1399 C CA . CYS A 1 200 ? 2.683 -2.047 -19.382 1.00 98.81 200 CYS A CA 1
ATOM 1400 C C . CYS A 1 200 ? 3.456 -0.837 -19.898 1.00 98.81 200 CYS A C 1
ATOM 1402 O O . CYS A 1 200 ? 4.166 -0.905 -20.902 1.00 98.81 200 CYS A O 1
ATOM 1404 N N . TYR A 1 201 ? 3.373 0.253 -19.144 1.00 98.88 201 TYR A N 1
ATOM 1405 C CA . TYR A 1 201 ? 4.187 1.441 -19.337 1.00 98.88 201 TYR A CA 1
ATOM 1406 C C . TYR A 1 201 ? 5.092 1.653 -18.123 1.00 98.88 201 TYR A C 1
ATOM 1408 O O . TYR A 1 201 ? 4.612 1.767 -16.993 1.00 98.88 201 TYR A O 1
ATOM 1416 N N . GLY A 1 202 ? 6.399 1.717 -18.357 1.00 98.69 202 GLY A N 1
ATOM 1417 C CA . GLY A 1 202 ? 7.405 1.949 -17.329 1.00 98.69 202 GLY A CA 1
ATOM 1418 C C . GLY A 1 202 ? 8.161 3.257 -17.544 1.00 98.69 202 GLY A C 1
ATOM 1419 O O . GLY A 1 202 ? 8.751 3.479 -18.600 1.00 98.69 202 GLY A O 1
ATOM 1420 N N . HIS A 1 203 ? 8.197 4.124 -16.536 1.00 98.75 203 HIS A N 1
ATOM 1421 C CA . HIS A 1 203 ? 8.957 5.371 -16.584 1.00 98.75 203 HIS A CA 1
ATOM 1422 C C . HIS A 1 203 ? 9.910 5.512 -15.402 1.00 98.75 203 HIS A C 1
ATOM 1424 O O . HIS A 1 203 ? 9.538 5.292 -14.251 1.00 98.75 203 HIS A O 1
ATOM 1430 N N . SER A 1 204 ? 11.137 5.942 -15.672 1.00 98.50 204 SER A N 1
ATOM 1431 C CA . SER A 1 204 ? 12.060 6.379 -14.634 1.00 98.50 204 SER A CA 1
ATOM 1432 C C . SER A 1 204 ? 12.836 7.610 -15.076 1.00 98.50 204 SER A C 1
ATOM 1434 O O . SER A 1 204 ? 13.365 7.633 -16.186 1.00 98.50 204 SER A O 1
ATOM 1436 N N . THR A 1 205 ? 12.911 8.634 -14.220 1.00 98.44 205 THR A N 1
ATOM 1437 C CA . THR A 1 205 ? 13.586 9.901 -14.561 1.00 98.44 205 THR A CA 1
ATOM 1438 C C . THR A 1 205 ? 15.085 9.702 -14.779 1.00 98.44 205 THR A C 1
ATOM 1440 O O . THR A 1 205 ? 15.646 10.258 -15.721 1.00 98.44 205 THR A O 1
ATOM 1443 N N . SER A 1 206 ? 15.744 8.906 -13.933 1.00 97.31 206 SER A N 1
ATOM 1444 C CA . SER A 1 206 ? 17.177 8.603 -14.071 1.00 97.31 206 SER A CA 1
ATOM 1445 C C . SER A 1 206 ? 17.548 7.138 -13.820 1.00 97.31 206 SER A C 1
ATOM 1447 O O . SER A 1 206 ? 18.734 6.823 -13.735 1.00 97.31 206 SER A O 1
ATOM 1449 N N . GLY A 1 207 ? 16.562 6.256 -13.648 1.00 97.75 207 GLY A N 1
ATOM 1450 C CA . GLY A 1 207 ? 16.753 4.812 -13.521 1.00 97.75 207 GLY A CA 1
ATOM 1451 C C . GLY A 1 207 ? 16.293 4.058 -14.769 1.00 97.75 207 GLY A C 1
ATOM 1452 O O . GLY A 1 207 ? 16.404 4.545 -15.895 1.00 97.75 207 GLY A O 1
ATOM 1453 N N . THR A 1 208 ? 15.756 2.854 -14.573 1.00 98.56 208 THR A N 1
ATOM 1454 C CA . THR A 1 208 ? 15.212 2.033 -15.667 1.00 98.56 208 THR A CA 1
ATOM 1455 C C . THR A 1 208 ? 13.694 2.175 -15.708 1.00 98.56 208 THR A C 1
ATOM 1457 O O . THR A 1 208 ? 13.024 1.952 -14.707 1.00 98.56 208 THR A O 1
ATOM 1460 N N . GLY A 1 209 ? 13.124 2.546 -16.852 1.00 98.62 209 GLY A N 1
ATOM 1461 C CA . GLY A 1 209 ? 11.674 2.666 -17.001 1.00 98.62 209 GLY A CA 1
ATOM 1462 C C . GLY A 1 209 ? 10.976 1.318 -16.871 1.00 98.62 209 GLY A C 1
ATOM 1463 O O . GLY A 1 209 ? 10.097 1.162 -16.026 1.00 98.62 209 GLY A O 1
ATOM 1464 N N . LEU A 1 210 ? 11.407 0.338 -17.663 1.00 98.75 210 LEU A N 1
ATOM 1465 C CA . LEU A 1 210 ? 10.842 -1.008 -17.699 1.00 98.75 210 LEU A CA 1
ATOM 1466 C C . LEU A 1 210 ? 11.951 -2.062 -17.601 1.00 98.75 210 LEU A C 1
ATOM 1468 O O . LEU A 1 210 ? 12.800 -2.172 -18.490 1.00 98.75 210 LEU A O 1
ATOM 1472 N N . TYR A 1 211 ? 11.924 -2.846 -16.529 1.00 98.81 211 TYR A N 1
ATOM 1473 C CA . TYR A 1 211 ? 12.766 -4.020 -16.334 1.00 98.81 211 TYR A CA 1
ATOM 1474 C C . TYR A 1 211 ? 11.884 -5.268 -16.364 1.00 98.81 211 TYR A C 1
ATOM 1476 O O . TYR A 1 211 ? 10.937 -5.366 -15.583 1.00 98.81 211 TYR A O 1
ATOM 1484 N N . ALA A 1 212 ? 12.158 -6.206 -17.277 1.00 98.56 212 ALA A N 1
ATOM 1485 C CA . ALA A 1 212 ? 11.399 -7.451 -17.321 1.00 98.56 212 ALA A CA 1
ATOM 1486 C C . ALA A 1 212 ? 12.131 -8.644 -17.938 1.00 98.56 212 ALA A C 1
ATOM 1488 O O . ALA A 1 212 ? 12.974 -8.496 -18.817 1.00 98.56 212 ALA A O 1
ATOM 1489 N N . SER A 1 213 ? 11.753 -9.866 -17.548 1.00 98.56 213 SER A N 1
ATOM 1490 C CA . SER A 1 213 ? 12.221 -11.057 -18.278 1.00 98.56 213 SER A CA 1
ATOM 1491 C C . SER A 1 213 ? 11.477 -11.192 -19.607 1.00 98.56 213 SER A C 1
ATOM 1493 O O . SER A 1 213 ? 12.102 -11.336 -20.655 1.00 98.56 213 SER A O 1
ATOM 1495 N N . GLN A 1 214 ? 10.148 -11.086 -19.588 1.00 98.75 214 GLN A N 1
ATOM 1496 C CA . GLN A 1 214 ? 9.303 -11.084 -20.783 1.00 98.75 214 GLN A CA 1
ATOM 1497 C C . GLN A 1 214 ? 8.446 -9.823 -20.815 1.00 98.75 214 GLN A C 1
ATOM 1499 O O . GLN A 1 214 ? 7.791 -9.503 -19.825 1.00 98.75 214 GLN A O 1
ATOM 1504 N N . ALA A 1 215 ? 8.406 -9.136 -21.954 1.00 98.62 215 ALA A N 1
ATOM 1505 C CA . ALA A 1 215 ? 7.527 -7.991 -22.158 1.00 98.62 215 ALA A CA 1
ATOM 1506 C C . ALA A 1 215 ? 6.771 -8.113 -23.483 1.00 98.62 215 ALA A C 1
ATOM 1508 O O . ALA A 1 215 ? 7.381 -8.361 -24.525 1.00 98.62 215 ALA A O 1
ATOM 1509 N N . ASN A 1 216 ? 5.449 -7.939 -23.443 1.00 98.69 216 ASN A N 1
ATOM 1510 C CA . ASN A 1 216 ? 4.586 -7.967 -24.621 1.00 98.69 216 ASN A CA 1
ATOM 1511 C C . ASN A 1 216 ? 3.726 -6.704 -24.704 1.00 98.69 216 ASN A C 1
ATOM 1513 O O . ASN A 1 216 ? 2.966 -6.424 -23.776 1.00 98.69 216 ASN A O 1
ATOM 1517 N N . SER A 1 217 ? 3.823 -5.971 -25.816 1.00 98.44 217 SER A N 1
ATOM 1518 C CA . SER A 1 217 ? 3.087 -4.714 -26.029 1.00 98.44 217 SER A CA 1
ATOM 1519 C C . SER A 1 217 ? 3.338 -3.669 -24.936 1.00 98.44 217 SER A C 1
ATOM 1521 O O . SER A 1 217 ? 2.450 -2.907 -24.567 1.00 98.44 217 SER A O 1
ATOM 1523 N N . CYS A 1 218 ? 4.563 -3.639 -24.411 1.00 98.62 218 CYS A N 1
ATOM 1524 C CA . CYS A 1 218 ? 4.986 -2.700 -23.379 1.00 98.62 218 CYS A CA 1
ATOM 1525 C C . CYS A 1 218 ? 5.813 -1.548 -23.958 1.00 98.62 218 CYS A C 1
ATOM 1527 O O . CYS A 1 218 ? 6.319 -1.638 -25.074 1.00 98.62 218 CYS A O 1
ATOM 1529 N N . TYR A 1 219 ? 5.991 -0.496 -23.163 1.00 98.62 219 TYR A N 1
ATOM 1530 C CA . TYR A 1 219 ? 6.911 0.603 -23.445 1.00 98.62 219 TYR A CA 1
ATOM 1531 C C . TYR A 1 219 ? 7.650 1.013 -22.170 1.00 98.62 219 TYR A C 1
ATOM 1533 O O . TYR A 1 219 ? 7.021 1.203 -21.124 1.00 98.62 219 TYR A O 1
ATOM 1541 N N . GLY A 1 220 ? 8.967 1.197 -22.253 1.00 98.12 220 GLY A N 1
ATOM 1542 C CA . GLY A 1 220 ? 9.751 1.863 -21.217 1.00 98.12 220 GLY A CA 1
ATOM 1543 C C . GLY A 1 220 ? 10.561 3.030 -21.772 1.00 98.12 220 GLY A C 1
ATOM 1544 O O . GLY A 1 220 ? 11.149 2.912 -22.840 1.00 98.12 220 GLY A O 1
ATOM 1545 N N . ASN A 1 221 ? 10.670 4.149 -21.043 1.00 97.88 221 ASN A N 1
ATOM 1546 C CA . ASN A 1 221 ? 11.568 5.239 -21.477 1.00 97.88 221 ASN A CA 1
ATOM 1547 C C . ASN A 1 221 ? 13.053 4.816 -21.471 1.00 97.88 221 ASN A C 1
ATOM 1549 O O . ASN A 1 221 ? 13.851 5.331 -22.248 1.00 97.88 221 ASN A O 1
ATOM 1553 N N . THR A 1 222 ? 13.382 3.853 -20.610 1.00 97.75 222 THR A N 1
ATOM 1554 C CA . THR A 1 222 ? 14.617 3.068 -20.616 1.00 97.75 222 THR A CA 1
ATOM 1555 C C . THR A 1 222 ? 14.221 1.618 -20.372 1.00 97.75 222 THR A C 1
ATOM 1557 O O . THR A 1 222 ? 13.425 1.351 -19.470 1.00 97.75 222 THR A O 1
ATOM 1560 N N . GLU A 1 223 ? 14.775 0.681 -21.136 1.00 97.75 223 GLU A N 1
ATOM 1561 C CA . GLU A 1 223 ? 14.347 -0.718 -21.107 1.00 97.75 223 GLU A CA 1
ATOM 1562 C C . GLU A 1 223 ? 15.510 -1.671 -20.836 1.00 97.75 223 GLU A C 1
ATOM 1564 O O . GLU A 1 223 ? 16.566 -1.572 -21.460 1.00 97.75 223 GLU A O 1
ATOM 1569 N N . SER A 1 224 ? 15.279 -2.651 -19.967 1.00 98.12 224 SER A N 1
ATOM 1570 C CA . SER A 1 224 ? 16.151 -3.811 -19.775 1.00 98.12 224 SER A CA 1
ATOM 1571 C C . SER A 1 224 ? 15.287 -5.066 -19.808 1.00 98.12 224 SER A C 1
ATOM 1573 O O . SER A 1 224 ? 14.621 -5.401 -18.829 1.00 98.12 224 SER A O 1
ATOM 1575 N N . ILE A 1 225 ? 15.212 -5.703 -20.982 1.00 98.44 225 ILE A N 1
ATOM 1576 C CA . ILE A 1 225 ? 14.254 -6.781 -21.247 1.00 98.44 225 ILE A CA 1
ATOM 1577 C C . ILE A 1 225 ? 14.942 -7.945 -21.951 1.00 98.44 225 ILE A C 1
ATOM 1579 O O . ILE A 1 225 ? 15.622 -7.733 -22.955 1.00 98.44 225 ILE A O 1
ATOM 1583 N N . THR A 1 226 ? 14.744 -9.170 -21.454 1.00 98.38 226 THR A N 1
ATOM 1584 C CA . THR A 1 226 ? 15.329 -10.377 -22.066 1.00 98.38 226 THR A CA 1
ATOM 1585 C C . THR A 1 226 ? 14.571 -10.818 -23.319 1.00 98.38 226 THR A C 1
ATOM 1587 O O . THR A 1 226 ? 15.188 -11.045 -24.358 1.00 98.38 226 THR A O 1
ATOM 1590 N N . TYR A 1 227 ? 13.240 -10.906 -23.250 1.00 98.25 227 TYR A N 1
ATOM 1591 C CA . TYR A 1 227 ? 12.385 -11.328 -24.362 1.00 98.25 227 TYR A CA 1
ATOM 1592 C C . TYR A 1 227 ? 11.327 -10.263 -24.671 1.00 98.25 227 TYR A C 1
ATOM 1594 O O . TYR A 1 227 ? 10.420 -10.026 -23.870 1.00 98.25 227 TYR A O 1
ATOM 1602 N N . LYS A 1 228 ? 11.447 -9.626 -25.840 1.00 98.06 228 LYS A N 1
ATOM 1603 C CA . LYS A 1 228 ? 10.552 -8.557 -26.307 1.00 98.06 228 LYS A CA 1
ATOM 1604 C C . LYS A 1 228 ? 9.563 -9.084 -27.347 1.00 98.06 228 LYS A C 1
ATOM 1606 O O . LYS A 1 228 ? 9.976 -9.721 -28.315 1.00 98.06 228 LYS A O 1
ATOM 1611 N N . TYR A 1 229 ? 8.283 -8.761 -27.190 1.00 98.12 229 TYR A N 1
ATOM 1612 C CA . TYR A 1 229 ? 7.207 -9.132 -28.113 1.00 98.12 229 TYR A CA 1
ATOM 1613 C C . TYR A 1 229 ? 6.316 -7.919 -28.408 1.00 98.12 229 TYR A C 1
ATOM 1615 O O . TYR A 1 229 ? 5.885 -7.236 -27.487 1.00 98.12 229 TYR A O 1
ATOM 1623 N N . ASN A 1 230 ? 6.015 -7.642 -29.680 1.00 97.25 230 ASN A N 1
ATOM 1624 C CA . ASN A 1 230 ? 5.117 -6.543 -30.086 1.00 97.25 230 ASN A CA 1
ATOM 1625 C C . ASN A 1 230 ? 5.436 -5.183 -29.424 1.00 97.25 230 ASN A C 1
ATOM 1627 O O . ASN A 1 230 ? 4.520 -4.449 -29.054 1.00 97.25 230 ASN A O 1
ATOM 1631 N N . MET A 1 231 ? 6.721 -4.882 -29.228 1.00 94.38 231 MET A N 1
ATOM 1632 C CA . MET A 1 231 ? 7.195 -3.642 -28.611 1.00 94.38 231 MET A CA 1
ATOM 1633 C C . MET A 1 231 ? 7.666 -2.637 -29.673 1.00 94.38 231 MET A C 1
ATOM 1635 O O . MET A 1 231 ? 8.148 -3.080 -30.721 1.00 94.38 231 MET A O 1
ATOM 1639 N N . PRO A 1 232 ? 7.512 -1.324 -29.422 1.00 81.44 232 PRO A N 1
ATOM 1640 C CA . PRO A 1 232 ? 8.083 -0.269 -30.257 1.00 81.44 232 PRO A CA 1
ATOM 1641 C C . PRO A 1 232 ? 9.616 -0.189 -30.168 1.00 81.44 232 PRO A C 1
ATOM 1643 O O . PRO A 1 232 ? 10.210 -0.783 -29.239 1.00 81.44 232 PRO A O 1
#

Sequence (232 aa):
PGGNLNITIRNGFIQSGVTNNGSGTYTGSGFAYGIASSSPPSNVRVKDISISGCADSGIYLNMRNSTVVESCVVQTAGGYGIYASQVIRSVVRDCGAVAILGDNVSDCQAQNTSSVYGIEADTVQNCTAFSSSGYAIIANSAINCYASCTSGTGLNSTVAQNCYGYSGGAGTGILDTLSQNCYGSSNTGFGVDAANALNCYGHSTSGTGLYASQANSCYGNTESITYKYNMP

Secondary structure (DSSP, 8-state):
----EEEEEEEEEEE-S-EE-SSS-EESSS-S-SEE-SS--EEEEEEEEEEEEESS-SEEEESSSSEEEES-EEEEESS-SEEESEEES-EEEEESS-SEEEEEEES-EEE-SSSSEEEEEEEEES-EEEESSSEEEEEEEEES-EEEESSSEEEEEEEEES-EEEESSSS-SEEEEEEES-EEEESSSEEEEEEEEES-EEEESSSEEEEEEEEES-EESSEEEEEEES--

Radius of gyration: 18.81 Å; chains: 1; bounding box: 41×38×57 Å

pLDDT: mean 95.16, std 6.88, range [46.5, 98.94]

Foldseek 3Di:
DDAAEQEEAEDEEAEDQWDDPLPLQTDDDDEQEQAEGPDQYANYEYEHYEYERHNAEHAYRAEPHNYEYEHYEFEAHSYEDHHYAEYYCYEFEAYSEAPEEHAEYENYEFEYSHAYERYEYQEYYNYEFEEAHDERYEYQEYYCYEFEYLAEWRYEYQEYENYFAEYNHQYWRYEYAEYYCYFAEYAAHKRYAYQEAENYWFEYNHHWRDEYAYYANYDGPHYDYNHYHPYD